Protein AF-A0A0F9EUQ9-F1 (afdb_monomer_lite)

Structure (mmCIF, N/CA/C/O backbone):
data_AF-A0A0F9EUQ9-F1
#
_entry.id   AF-A0A0F9EUQ9-F1
#
loop_
_atom_site.group_PDB
_atom_site.id
_atom_site.type_symbol
_atom_site.label_atom_id
_atom_site.label_alt_id
_atom_site.label_comp_id
_atom_site.label_asym_id
_atom_site.label_entity_id
_atom_site.label_seq_id
_atom_site.pdbx_PDB_ins_code
_atom_site.Cartn_x
_atom_site.Cartn_y
_atom_site.Cartn_z
_atom_site.occupancy
_atom_site.B_iso_or_equiv
_atom_site.auth_seq_id
_atom_site.auth_comp_id
_atom_site.auth_asym_id
_atom_site.auth_atom_id
_atom_site.pdbx_PDB_model_num
ATOM 1 N N . GLY A 1 1 ? -25.072 4.052 10.959 1.00 91.88 1 GLY A N 1
ATOM 2 C CA . GLY A 1 1 ? -25.481 3.648 12.316 1.00 91.88 1 GLY A CA 1
ATOM 3 C C . GLY A 1 1 ? -25.385 2.144 12.446 1.00 91.88 1 GLY A C 1
ATOM 4 O O . GLY A 1 1 ? -25.465 1.466 11.424 1.00 91.88 1 GLY A O 1
ATOM 5 N N . TRP A 1 2 ? -25.206 1.642 13.668 1.00 97.12 2 TRP A N 1
ATOM 6 C CA . TRP A 1 2 ? -24.947 0.224 13.937 1.00 97.12 2 TRP A CA 1
ATOM 7 C C . TRP A 1 2 ? -26.046 -0.716 13.450 1.00 97.12 2 TRP A C 1
ATOM 9 O O . TRP A 1 2 ? -25.718 -1.745 12.874 1.00 97.12 2 TRP A O 1
ATOM 19 N N . ASP A 1 3 ? -27.323 -0.337 13.536 1.00 97.94 3 ASP A N 1
ATOM 20 C CA . ASP A 1 3 ? -28.420 -1.206 13.082 1.00 97.94 3 ASP A CA 1
ATOM 21 C C . ASP A 1 3 ? -28.300 -1.600 11.601 1.00 97.94 3 ASP A C 1
ATOM 23 O O . ASP A 1 3 ? -28.460 -2.769 11.253 1.00 97.94 3 ASP A O 1
ATOM 27 N N . LYS A 1 4 ? -27.905 -0.656 10.732 1.00 97.94 4 LYS A N 1
ATOM 28 C CA . LYS A 1 4 ? -27.645 -0.941 9.309 1.00 97.94 4 LYS A CA 1
ATOM 29 C C . LYS A 1 4 ? -26.431 -1.851 9.115 1.00 97.94 4 LYS A C 1
ATOM 31 O O . LYS A 1 4 ? -26.441 -2.710 8.241 1.00 97.94 4 LYS A O 1
ATOM 36 N N . LEU A 1 5 ? -25.382 -1.676 9.921 1.00 97.62 5 LEU A N 1
ATOM 37 C CA . LEU A 1 5 ? -24.192 -2.528 9.852 1.00 97.62 5 LEU A CA 1
ATOM 38 C C . LEU A 1 5 ? -24.508 -3.957 10.308 1.00 97.62 5 LEU A C 1
ATOM 40 O O . LEU A 1 5 ? -24.072 -4.903 9.659 1.00 97.62 5 LEU A O 1
ATOM 44 N N . ARG A 1 6 ? -25.331 -4.122 11.353 1.00 98.00 6 ARG A N 1
ATOM 45 C CA . ARG A 1 6 ? -25.833 -5.432 11.790 1.00 98.00 6 ARG A CA 1
ATOM 46 C C . ARG A 1 6 ? -26.683 -6.101 10.709 1.00 98.00 6 ARG A C 1
ATOM 48 O O . ARG A 1 6 ? -26.558 -7.304 10.502 1.00 98.00 6 ARG A O 1
ATOM 55 N N . GLU A 1 7 ? -27.524 -5.345 9.999 1.00 97.88 7 GLU A N 1
ATOM 56 C CA . GLU A 1 7 ? -28.293 -5.874 8.863 1.00 97.88 7 GLU A CA 1
ATOM 57 C C . GLU A 1 7 ? -27.374 -6.395 7.747 1.00 97.88 7 GLU A C 1
ATOM 59 O O . GLU A 1 7 ? -27.568 -7.508 7.259 1.00 97.88 7 GLU A O 1
ATOM 64 N N . LEU A 1 8 ? -26.350 -5.625 7.368 1.00 97.69 8 LEU A N 1
ATOM 65 C CA . LEU A 1 8 ? -25.378 -6.038 6.352 1.00 97.69 8 LEU A CA 1
ATOM 66 C C . LEU A 1 8 ? -24.574 -7.266 6.795 1.00 97.69 8 LEU A C 1
ATOM 68 O O . LEU A 1 8 ? -24.381 -8.183 5.998 1.00 97.69 8 LEU A O 1
ATOM 72 N N . ALA A 1 9 ? -24.159 -7.321 8.062 1.00 96.94 9 ALA A N 1
ATOM 73 C CA . ALA A 1 9 ? -23.438 -8.465 8.611 1.00 96.94 9 ALA A CA 1
ATOM 74 C C . ALA A 1 9 ? -24.274 -9.753 8.565 1.00 96.94 9 ALA A C 1
ATOM 76 O O . ALA A 1 9 ? -23.779 -10.792 8.135 1.00 96.94 9 ALA A O 1
ATOM 77 N N . LYS A 1 10 ? -25.576 -9.677 8.884 1.00 96.75 10 LYS A N 1
ATOM 78 C CA . LYS A 1 10 ? -26.515 -10.808 8.735 1.00 96.75 10 LYS A CA 1
ATOM 79 C C . LYS A 1 10 ? -26.664 -11.287 7.286 1.00 96.75 10 LYS A C 1
ATOM 81 O O . LYS A 1 10 ? -27.039 -12.434 7.068 1.00 96.75 10 LYS A O 1
ATOM 86 N N . LYS A 1 11 ? -26.363 -10.432 6.303 1.00 97.62 11 LYS A N 1
ATOM 87 C CA . LYS A 1 11 ? -26.331 -10.765 4.867 1.00 97.62 11 LYS A CA 1
ATOM 88 C C . LYS A 1 11 ? -24.939 -11.198 4.379 1.00 97.62 11 LYS A C 1
ATOM 90 O O . LYS A 1 11 ? -24.740 -11.343 3.177 1.00 97.62 11 LYS A O 1
ATOM 95 N N . GLY A 1 12 ? -23.983 -11.400 5.288 1.00 96.00 12 GLY A N 1
ATOM 96 C CA . GLY A 1 12 ? -22.638 -11.896 4.986 1.00 96.00 12 GLY A CA 1
ATOM 97 C C . GLY A 1 12 ? -21.576 -10.815 4.772 1.00 96.00 12 GLY A C 1
ATOM 98 O O . GLY A 1 12 ? -20.444 -11.146 4.426 1.00 96.00 12 GLY A O 1
ATOM 99 N N . ALA A 1 13 ? -21.893 -9.530 4.970 1.00 96.25 13 ALA A N 1
ATOM 100 C CA . ALA A 1 13 ? -20.881 -8.482 4.883 1.00 96.25 13 ALA A CA 1
ATOM 101 C C . ALA A 1 13 ? -19.905 -8.555 6.067 1.00 96.25 13 ALA A C 1
ATOM 103 O O . ALA A 1 13 ? -20.310 -8.588 7.231 1.00 96.25 13 ALA A O 1
ATOM 104 N N . LEU A 1 14 ? -18.606 -8.491 5.779 1.00 96.31 14 LEU A N 1
ATOM 105 C CA . LEU A 1 14 ? -17.593 -8.333 6.815 1.00 96.31 14 LEU A CA 1
ATOM 106 C C . LEU A 1 14 ? -17.470 -6.857 7.196 1.00 96.31 14 LEU A C 1
ATOM 108 O O . LEU A 1 14 ? -17.098 -6.018 6.378 1.00 96.31 14 LEU A O 1
ATOM 112 N N . ILE A 1 15 ? -17.771 -6.550 8.456 1.00 97.62 15 ILE A N 1
ATOM 113 C CA . ILE A 1 15 ? -17.502 -5.241 9.061 1.00 97.62 15 ILE A CA 1
ATOM 114 C C . ILE A 1 15 ? -16.145 -5.314 9.758 1.00 97.62 15 ILE A C 1
ATOM 116 O O . ILE A 1 15 ? -15.928 -6.221 10.561 1.00 97.62 15 ILE A O 1
ATOM 120 N N . SER A 1 16 ? -15.233 -4.398 9.433 1.00 97.06 16 SER A N 1
ATOM 121 C CA . SER A 1 16 ? -13.858 -4.413 9.941 1.00 97.06 16 SER A CA 1
ATOM 122 C C . SER A 1 16 ? -13.338 -3.006 10.253 1.00 97.06 16 SER A C 1
ATOM 124 O O . SER A 1 16 ? -14.076 -2.027 10.136 1.00 97.06 16 SER A O 1
ATOM 126 N N . ASN A 1 17 ? -12.098 -2.920 10.728 1.00 98.50 17 ASN A N 1
ATOM 127 C CA . ASN A 1 17 ? -11.562 -1.752 11.414 1.00 98.50 17 ASN A CA 1
ATOM 128 C C . ASN A 1 17 ? -11.143 -0.647 10.433 1.00 98.50 17 ASN A C 1
ATOM 130 O O . ASN A 1 17 ? -10.470 -0.905 9.431 1.00 98.50 17 ASN A O 1
ATOM 134 N N . HIS A 1 18 ? -11.508 0.594 10.753 1.00 98.06 18 HIS A N 1
ATOM 135 C CA . HIS A 1 18 ? -11.051 1.788 10.042 1.00 98.06 18 HIS A CA 1
ATOM 136 C C . HIS A 1 18 ? -10.614 2.898 11.007 1.00 98.06 18 HIS A C 1
ATOM 138 O O . HIS A 1 18 ? -10.772 4.079 10.704 1.00 98.06 18 HIS A O 1
ATOM 144 N N . SER A 1 19 ? -10.052 2.502 12.158 1.00 98.31 19 SER A N 1
ATOM 145 C CA . SER A 1 19 ? -9.757 3.378 13.295 1.00 98.31 19 SER A CA 1
ATOM 146 C C . SER A 1 19 ? -11.031 3.947 13.955 1.00 98.31 19 SER A C 1
ATOM 148 O O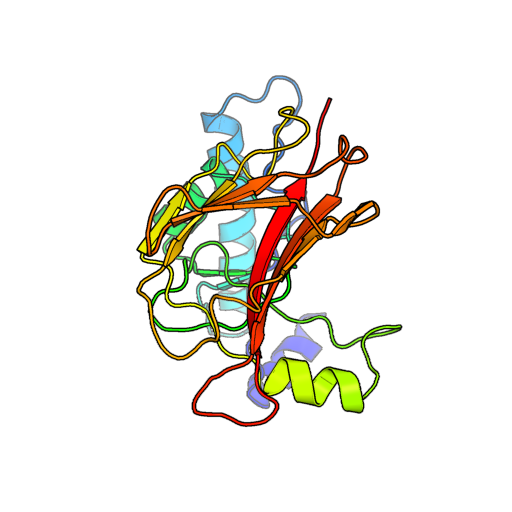 . SER A 1 19 ? -12.125 3.867 13.390 1.00 98.31 19 SER A O 1
ATOM 150 N N . ALA A 1 20 ? -10.928 4.441 15.194 1.00 97.69 20 ALA A N 1
ATOM 151 C CA . ALA A 1 20 ? -12.065 5.054 15.889 1.00 97.69 20 ALA A CA 1
ATOM 152 C C . ALA A 1 20 ? -12.202 6.547 15.548 1.00 97.69 20 ALA A C 1
ATOM 154 O O . ALA A 1 20 ? -13.318 7.017 15.330 1.00 97.69 20 ALA A O 1
ATOM 155 N N . GLN A 1 21 ? -11.084 7.279 15.480 1.00 97.25 21 GLN A N 1
ATOM 156 C CA . GLN A 1 21 ? -11.064 8.720 15.192 1.00 97.25 21 GLN A CA 1
ATOM 157 C C . GLN A 1 21 ? -10.854 9.075 13.711 1.00 97.25 21 GLN A C 1
ATOM 159 O O . GLN A 1 21 ? -11.072 10.220 13.327 1.00 97.25 21 GLN A O 1
ATOM 164 N N . HIS A 1 22 ? -10.459 8.118 12.862 1.00 97.31 22 HIS A N 1
ATOM 165 C CA . HIS A 1 22 ? -10.121 8.360 11.450 1.00 97.31 22 HIS A CA 1
ATOM 166 C C . HIS A 1 22 ? -8.979 9.398 11.274 1.00 97.31 22 HIS A C 1
ATOM 168 O O . HIS A 1 22 ? -8.923 10.178 10.315 1.00 97.31 22 HIS A O 1
ATOM 174 N N . ASP A 1 23 ? -8.033 9.390 12.215 1.00 96.62 23 ASP A N 1
ATOM 175 C CA . ASP A 1 23 ? -6.823 10.212 12.181 1.00 96.62 23 ASP A CA 1
ATOM 176 C C . ASP A 1 23 ? -5.811 9.703 11.144 1.00 96.62 23 ASP A C 1
ATOM 178 O O . ASP A 1 23 ? -5.801 8.534 10.749 1.00 96.62 23 ASP A O 1
ATOM 182 N N . TYR A 1 24 ? -4.862 10.560 10.763 1.00 97.75 24 TYR A N 1
ATOM 183 C CA . TYR A 1 24 ? -3.634 10.111 10.104 1.00 97.75 24 TYR A CA 1
ATOM 184 C C . TYR A 1 24 ? -2.779 9.318 11.100 1.00 97.75 24 TYR A C 1
ATOM 186 O O . TYR A 1 24 ? -1.970 9.887 11.831 1.00 97.75 24 TYR A O 1
ATOM 194 N N . LEU A 1 25 ? -2.945 7.995 11.126 1.00 98.44 25 LEU A N 1
ATOM 195 C CA . LEU A 1 25 ? -2.385 7.135 12.178 1.00 98.44 25 LEU A CA 1
ATOM 196 C C . LEU A 1 25 ? -0.851 7.182 12.289 1.00 98.44 25 LEU A C 1
ATOM 198 O O . LEU A 1 25 ? -0.303 6.950 13.361 1.00 98.44 25 LEU A O 1
ATOM 202 N N . HIS A 1 26 ? -0.144 7.516 11.208 1.00 97.56 26 HIS A N 1
ATOM 203 C CA . HIS A 1 26 ? 1.316 7.654 11.208 1.00 97.56 26 HIS A CA 1
ATOM 204 C C . HIS A 1 26 ? 1.813 8.969 11.846 1.00 97.56 26 HIS A C 1
ATOM 206 O O . HIS A 1 26 ? 3.012 9.108 12.086 1.00 97.56 26 HIS A O 1
ATOM 212 N N . ARG A 1 27 ? 0.930 9.950 12.100 1.00 97.06 27 ARG A N 1
ATOM 213 C CA . ARG A 1 27 ? 1.309 11.270 12.627 1.00 97.06 27 ARG A CA 1
ATOM 214 C C . ARG A 1 27 ? 1.363 11.283 14.150 1.00 97.06 27 ARG A C 1
ATOM 216 O O . ARG A 1 27 ? 0.449 10.819 14.837 1.00 97.06 27 ARG A O 1
ATOM 223 N N . LYS A 1 28 ? 2.423 11.905 14.661 1.00 96.94 28 LYS A N 1
ATOM 224 C CA . LYS A 1 28 ? 2.555 12.284 16.068 1.00 96.94 28 LYS A CA 1
ATOM 225 C C . LYS A 1 28 ? 1.890 13.632 16.312 1.00 96.94 28 LYS A C 1
ATOM 227 O O . LYS A 1 28 ? 1.904 14.497 15.437 1.00 96.94 28 LYS A O 1
ATOM 232 N N . LEU A 1 29 ? 1.333 13.807 17.501 1.00 96.62 29 LEU A N 1
ATOM 233 C CA . LEU A 1 29 ? 0.904 15.114 17.988 1.00 96.62 29 LEU A CA 1
ATOM 234 C C . LEU A 1 29 ? 2.119 15.946 18.425 1.00 96.62 29 LEU A C 1
ATOM 236 O O . LEU A 1 29 ? 3.221 15.425 18.619 1.00 96.62 29 LEU A O 1
ATOM 240 N N . ALA A 1 30 ? 1.918 17.254 18.593 1.00 96.25 30 ALA A N 1
ATOM 241 C CA . ALA A 1 30 ? 2.959 18.136 19.108 1.00 96.25 30 ALA A CA 1
ATOM 242 C C . ALA A 1 30 ? 3.452 17.643 20.481 1.00 96.25 30 ALA A C 1
ATOM 244 O O . ALA A 1 30 ? 2.647 17.361 21.367 1.00 96.25 30 ALA A O 1
ATOM 245 N N . ASN A 1 31 ? 4.775 17.550 20.643 1.00 96.25 31 ASN A N 1
ATOM 246 C CA . ASN A 1 31 ? 5.451 17.058 21.851 1.00 96.25 31 ASN A CA 1
ATOM 247 C C . ASN A 1 31 ? 5.132 15.599 22.238 1.00 96.25 31 ASN A C 1
ATOM 249 O O . ASN A 1 31 ? 5.452 15.172 23.346 1.00 96.25 31 ASN A O 1
ATOM 253 N N . GLU A 1 32 ? 4.530 14.815 21.340 1.00 97.88 32 GLU A N 1
ATOM 254 C CA . GLU A 1 32 ? 4.231 13.409 21.594 1.00 97.88 32 GLU A CA 1
ATOM 255 C C . GLU A 1 32 ? 5.480 12.537 21.401 1.00 97.88 32 GLU A C 1
ATOM 257 O O . GLU A 1 32 ? 6.083 12.479 20.323 1.00 97.88 32 GLU A O 1
ATOM 262 N N . THR A 1 33 ? 5.869 11.815 22.451 1.00 97.94 33 THR A N 1
ATOM 263 C CA . THR A 1 33 ? 6.942 10.815 22.362 1.00 97.94 33 THR A CA 1
ATOM 264 C C . THR A 1 33 ? 6.504 9.618 21.513 1.00 97.94 33 THR A C 1
ATOM 266 O O . THR A 1 33 ? 5.316 9.368 21.307 1.00 97.94 33 THR A O 1
ATOM 269 N N . LYS A 1 34 ? 7.459 8.808 21.035 1.00 96.56 34 LYS A N 1
ATOM 270 C CA . LYS A 1 34 ? 7.139 7.595 20.257 1.00 96.56 34 LYS A CA 1
ATOM 271 C C . LYS A 1 34 ? 6.228 6.635 21.037 1.00 96.56 34 LYS A C 1
ATOM 273 O O . LYS A 1 34 ? 5.310 6.068 20.458 1.00 96.56 34 LYS A O 1
ATOM 278 N N . GLN A 1 35 ? 6.463 6.477 22.337 1.00 97.88 35 GLN A N 1
ATOM 279 C CA . GLN A 1 35 ? 5.698 5.591 23.212 1.00 97.88 35 GLN A CA 1
ATOM 280 C C . GLN A 1 35 ? 4.269 6.101 23.421 1.00 97.88 35 GLN A C 1
ATOM 282 O O . GLN A 1 35 ? 3.329 5.312 23.370 1.00 97.88 35 GLN A O 1
ATOM 287 N N . GLN A 1 36 ? 4.096 7.414 23.606 1.00 98.50 36 GLN A N 1
ATOM 288 C CA . GLN A 1 36 ? 2.769 8.029 23.719 1.00 98.50 36 GLN A CA 1
ATOM 289 C C . GLN A 1 36 ? 1.975 7.881 22.419 1.00 98.50 36 GLN A C 1
ATOM 291 O O . GLN A 1 36 ? 0.829 7.442 22.463 1.00 98.50 36 GLN A O 1
ATOM 296 N N . TRP A 1 37 ? 2.615 8.135 21.273 1.00 98.56 37 TRP A N 1
ATOM 297 C CA . TRP A 1 37 ? 2.017 7.906 19.957 1.00 98.56 37 TRP A CA 1
ATOM 298 C C . TRP A 1 37 ? 1.574 6.451 19.789 1.00 98.56 37 TRP A C 1
ATOM 300 O O . TRP A 1 37 ? 0.416 6.190 19.468 1.00 98.56 37 TRP A O 1
ATOM 310 N N . GLN A 1 38 ? 2.458 5.492 20.080 1.00 98.50 38 GLN A N 1
ATOM 311 C CA . GLN A 1 38 ? 2.143 4.069 19.953 1.00 98.50 38 GLN A CA 1
ATOM 312 C C . GLN A 1 38 ? 0.974 3.672 20.865 1.00 98.50 38 GLN A C 1
ATOM 314 O O . GLN A 1 38 ? 0.077 2.958 20.424 1.00 98.50 38 GLN A O 1
ATOM 319 N N . ALA A 1 39 ? 0.941 4.165 22.108 1.00 98.62 39 ALA A N 1
ATOM 320 C CA . ALA A 1 39 ? -0.151 3.911 23.044 1.00 98.62 39 ALA A CA 1
ATOM 321 C C . ALA A 1 39 ? -1.484 4.508 22.561 1.00 98.62 39 ALA A C 1
ATOM 323 O O . ALA A 1 39 ? -2.501 3.814 22.578 1.00 98.62 39 ALA A O 1
ATOM 324 N N . ARG A 1 40 ? -1.481 5.758 22.077 1.00 98.56 40 ARG A N 1
ATOM 325 C CA . ARG A 1 40 ? -2.675 6.431 21.546 1.00 98.56 40 ARG A CA 1
ATOM 326 C C . ARG A 1 40 ? -3.231 5.708 20.321 1.00 98.56 40 ARG A C 1
ATOM 328 O O . ARG A 1 40 ? -4.419 5.402 20.289 1.00 98.56 40 ARG A O 1
ATOM 335 N N . ILE A 1 41 ? -2.384 5.395 19.341 1.00 98.75 41 ILE A N 1
ATOM 336 C CA . ILE A 1 41 ? -2.807 4.711 18.111 1.00 98.75 41 ILE A CA 1
ATOM 337 C C . ILE A 1 41 ? -3.261 3.275 18.398 1.00 98.75 41 ILE A C 1
ATOM 339 O O . ILE A 1 41 ? -4.270 2.828 17.854 1.00 98.75 41 ILE A O 1
ATOM 343 N N . LYS A 1 42 ? -2.581 2.560 19.305 1.00 98.75 42 LYS A N 1
ATOM 344 C CA . LYS A 1 42 ? -3.019 1.236 19.775 1.00 98.75 42 LYS A CA 1
ATOM 345 C C . LYS A 1 42 ? -4.404 1.301 20.410 1.00 98.75 42 LYS A C 1
ATOM 347 O O . LYS A 1 42 ? -5.257 0.482 20.079 1.00 98.75 42 LYS A O 1
ATOM 352 N N . GLN A 1 43 ? -4.637 2.272 21.293 1.00 98.75 43 GLN A N 1
ATOM 353 C CA . GLN A 1 43 ? -5.933 2.455 21.938 1.00 98.75 43 GLN A CA 1
ATOM 354 C C . GLN A 1 43 ? -7.035 2.780 20.922 1.00 98.75 43 GLN A C 1
ATOM 356 O O . GLN A 1 43 ? -8.117 2.200 21.004 1.00 98.75 43 GLN A O 1
ATOM 361 N N . ASP A 1 44 ? -6.763 3.648 19.944 1.00 98.75 44 ASP A N 1
ATOM 362 C CA . ASP A 1 44 ? -7.710 3.978 18.873 1.00 98.75 44 ASP A CA 1
ATOM 363 C C . ASP A 1 44 ? -8.136 2.722 18.093 1.00 98.75 44 ASP A C 1
ATOM 365 O O . ASP A 1 44 ? -9.323 2.386 18.056 1.00 98.75 44 ASP A O 1
ATOM 369 N N . ILE A 1 45 ? -7.164 1.960 17.576 1.00 98.75 45 ILE A N 1
ATOM 370 C CA . ILE A 1 45 ? -7.411 0.733 16.803 1.00 98.75 45 ILE A CA 1
ATOM 371 C C . ILE A 1 45 ? -8.174 -0.302 17.642 1.00 98.75 45 ILE A C 1
ATOM 373 O O . ILE A 1 45 ? -9.166 -0.865 17.174 1.00 98.75 45 ILE A O 1
ATOM 377 N N . LEU A 1 46 ? -7.738 -0.563 18.879 1.00 98.69 46 LEU A N 1
ATOM 378 C CA . LEU A 1 46 ? -8.350 -1.588 19.729 1.00 98.69 46 LEU A CA 1
ATOM 379 C C . LEU A 1 46 ? -9.747 -1.195 20.214 1.00 98.69 46 LEU A C 1
ATOM 381 O O . LEU A 1 46 ? -10.605 -2.067 20.328 1.00 98.69 46 LEU A O 1
ATOM 385 N N . SER A 1 47 ? -10.012 0.093 20.444 1.00 98.50 47 SER A N 1
ATOM 386 C CA . SER A 1 47 ? -11.354 0.559 20.808 1.00 98.50 47 SER A CA 1
ATOM 387 C C . SER A 1 47 ? -12.354 0.369 19.664 1.00 98.50 47 SER A C 1
ATOM 389 O O . SER A 1 47 ? -13.449 -0.150 19.889 1.00 98.50 47 SER A O 1
ATOM 391 N N . ALA A 1 48 ? -11.959 0.679 18.422 1.00 98.19 48 ALA A N 1
ATOM 392 C CA . ALA A 1 48 ? -12.769 0.386 17.242 1.00 98.19 48 ALA A CA 1
ATOM 393 C C . ALA A 1 48 ? -12.995 -1.125 17.082 1.00 98.19 48 ALA A C 1
ATOM 395 O O . ALA A 1 48 ? -14.116 -1.554 16.808 1.00 98.19 48 ALA A O 1
ATOM 396 N N . GLN A 1 49 ? -11.956 -1.938 17.312 1.00 98.50 49 GLN A N 1
ATOM 397 C CA . GLN A 1 49 ? -12.058 -3.395 17.231 1.00 98.50 49 GLN A CA 1
ATOM 398 C C . GLN A 1 49 ? -13.056 -3.953 18.246 1.00 98.50 49 GLN A C 1
ATOM 400 O O . GLN A 1 49 ? -13.926 -4.749 17.893 1.00 98.50 49 GLN A O 1
ATOM 405 N N . GLN A 1 50 ? -12.938 -3.513 19.498 1.00 98.50 50 GLN A N 1
ATOM 406 C CA . GLN A 1 50 ? -13.823 -3.917 20.579 1.00 98.50 50 GLN A CA 1
ATOM 407 C C . GLN A 1 50 ? -15.267 -3.520 20.266 1.00 98.50 50 GLN A C 1
ATOM 409 O O . GLN A 1 50 ? -16.172 -4.339 20.413 1.00 98.50 50 GLN A O 1
ATOM 414 N N . ARG A 1 51 ? -15.485 -2.309 19.740 1.00 98.19 51 ARG A N 1
ATOM 415 C CA . ARG A 1 51 ? -16.832 -1.872 19.378 1.00 98.19 51 ARG A CA 1
ATOM 416 C C . ARG A 1 51 ? -17.435 -2.698 18.241 1.00 98.19 51 ARG A C 1
ATOM 418 O O . ARG A 1 51 ? -18.612 -3.036 18.306 1.00 98.19 51 ARG A O 1
ATOM 425 N N . ILE A 1 52 ? -16.651 -3.052 17.220 1.00 98.38 52 ILE A N 1
ATOM 426 C CA . ILE A 1 52 ? -17.110 -3.947 16.142 1.00 98.38 52 ILE A CA 1
ATOM 427 C C . ILE A 1 52 ? -17.508 -5.310 16.720 1.00 98.38 52 ILE A C 1
ATOM 429 O O . ILE A 1 52 ? -18.571 -5.821 16.372 1.00 98.38 52 ILE A O 1
ATOM 433 N N . LYS A 1 53 ? -16.711 -5.861 17.642 1.00 98.19 53 LYS A N 1
ATOM 434 C CA . LYS A 1 53 ? -17.016 -7.130 18.313 1.00 98.19 53 LYS A CA 1
ATOM 435 C C . LYS A 1 53 ? -18.341 -7.086 19.065 1.00 98.19 53 LYS A C 1
ATOM 437 O O . LYS A 1 53 ? -19.158 -7.986 18.904 1.00 98.19 53 LYS A O 1
ATOM 442 N N . GLU A 1 54 ? -18.553 -6.044 19.863 1.00 98.38 54 GLU A N 1
ATOM 443 C CA . GLU A 1 54 ? -19.776 -5.849 20.650 1.00 98.38 54 GLU A CA 1
ATOM 444 C C . GLU A 1 54 ? -21.019 -5.715 19.767 1.00 98.38 54 GLU A C 1
ATOM 446 O O . GLU A 1 54 ? -22.080 -6.240 20.092 1.00 98.38 54 GLU A O 1
ATOM 451 N N . GLU A 1 55 ? -20.891 -5.013 18.643 1.00 98.00 55 GLU A N 1
ATOM 452 C CA . GLU A 1 55 ? -22.025 -4.658 17.792 1.00 98.00 55 GLU A CA 1
ATOM 453 C C . GLU A 1 55 ? -22.371 -5.726 16.760 1.00 98.00 55 GLU A C 1
ATOM 455 O O . GLU A 1 55 ? -23.539 -5.890 16.404 1.00 98.00 55 GLU A O 1
ATOM 460 N N . ILE A 1 56 ? -21.356 -6.421 16.246 1.00 97.75 56 ILE A N 1
ATOM 461 C CA . ILE A 1 56 ? -21.475 -7.328 15.103 1.00 97.75 56 ILE A CA 1
ATOM 462 C C . ILE A 1 56 ? -21.286 -8.795 15.515 1.00 97.75 56 ILE A C 1
ATOM 464 O O . ILE A 1 56 ? -21.826 -9.682 14.859 1.00 97.75 56 ILE A O 1
ATOM 468 N N . GLY A 1 57 ? -20.565 -9.062 16.609 1.00 96.31 57 GLY A N 1
ATOM 469 C CA . GLY A 1 57 ? -20.286 -10.408 17.122 1.00 96.31 57 GLY A CA 1
ATOM 470 C C . GLY A 1 57 ? -19.001 -11.050 16.586 1.00 96.31 57 GLY A C 1
ATOM 471 O O . GLY A 1 57 ? -18.579 -12.081 17.107 1.00 96.31 57 GLY A O 1
ATOM 472 N N . HIS A 1 58 ? -18.345 -10.440 15.592 1.00 94.75 58 HIS A N 1
ATOM 473 C CA . HIS A 1 58 ? -17.039 -10.861 15.067 1.00 94.75 58 HIS A CA 1
ATOM 474 C C . HIS A 1 58 ? -16.002 -9.741 15.169 1.00 94.75 58 HIS A C 1
ATOM 476 O O . HIS A 1 58 ? -16.349 -8.567 15.260 1.00 94.75 58 HIS A O 1
ATOM 482 N N . ASP A 1 59 ? -14.720 -10.093 15.100 1.00 94.88 59 ASP A N 1
ATOM 483 C CA . ASP A 1 59 ? -13.601 -9.157 15.240 1.00 94.88 59 ASP A CA 1
ATOM 484 C C . ASP A 1 59 ? -12.405 -9.535 14.350 1.00 94.88 59 ASP A C 1
ATOM 486 O O . ASP A 1 59 ? -11.263 -9.614 14.809 1.00 94.88 59 ASP A O 1
ATOM 490 N N . TYR A 1 60 ? -12.643 -9.711 13.044 1.00 96.62 60 TYR A N 1
ATOM 491 C CA . TYR A 1 60 ? -11.566 -9.896 12.066 1.00 96.62 60 TYR A CA 1
ATOM 492 C C . TYR A 1 60 ? -10.541 -8.764 12.169 1.00 96.62 60 TYR A C 1
ATOM 494 O O . TYR A 1 60 ? -10.888 -7.582 12.061 1.00 96.62 60 TYR A O 1
ATOM 502 N N . LYS A 1 61 ? -9.274 -9.132 12.373 1.00 98.00 61 LYS A N 1
ATOM 503 C CA . LYS A 1 61 ? -8.160 -8.199 12.553 1.00 98.00 61 LYS A CA 1
ATOM 504 C C . LYS A 1 61 ? -7.674 -7.629 11.219 1.00 98.00 61 LYS A C 1
ATOM 506 O O . LYS A 1 61 ? -6.528 -7.831 10.827 1.00 98.00 61 LYS A O 1
ATOM 511 N N . TYR A 1 62 ? -8.549 -6.932 10.501 1.00 98.50 62 TYR A N 1
ATOM 512 C CA . TYR A 1 62 ? -8.186 -6.163 9.312 1.00 98.50 62 TYR A CA 1
ATOM 513 C C . TYR A 1 62 ? -8.335 -4.677 9.618 1.00 98.50 62 TYR A C 1
ATOM 515 O O . TYR A 1 62 ? -9.328 -4.257 10.205 1.00 98.50 62 TYR A O 1
ATOM 523 N N . LEU A 1 63 ? -7.338 -3.887 9.237 1.00 98.81 63 LEU A N 1
ATOM 524 C CA . LEU A 1 63 ? -7.322 -2.442 9.400 1.00 98.81 63 LEU A CA 1
ATOM 525 C C . LEU A 1 63 ? -7.170 -1.793 8.030 1.00 98.81 63 LEU A C 1
ATOM 527 O O . LEU A 1 63 ? -6.107 -1.856 7.416 1.00 98.81 63 LEU A O 1
ATOM 531 N N . ALA A 1 64 ? -8.217 -1.121 7.565 1.00 98.50 64 ALA A N 1
ATOM 532 C CA . ALA A 1 64 ? -8.058 -0.141 6.505 1.00 98.50 64 ALA A CA 1
ATOM 533 C C . ALA A 1 64 ? -7.419 1.110 7.114 1.00 98.50 64 ALA A C 1
ATOM 535 O O . ALA A 1 64 ? -7.996 1.719 8.014 1.00 98.50 64 ALA A O 1
ATOM 536 N N . TYR A 1 65 ? -6.241 1.512 6.642 1.00 98.69 65 TYR A N 1
ATOM 537 C CA . TYR A 1 65 ? -5.627 2.753 7.108 1.00 98.69 65 TYR A CA 1
ATOM 538 C C . TYR A 1 65 ? -6.479 3.947 6.657 1.00 98.69 65 TYR A C 1
ATOM 540 O O . TYR A 1 65 ? -6.771 4.044 5.456 1.00 98.69 65 TYR A O 1
ATOM 548 N N . PRO A 1 66 ? -6.875 4.871 7.553 1.00 98.31 66 PRO A N 1
ATOM 549 C CA . PRO A 1 66 ? -7.431 6.159 7.150 1.00 98.31 66 PRO A CA 1
ATOM 550 C C . PRO A 1 66 ? -6.532 6.824 6.106 1.00 98.31 66 PRO A C 1
ATOM 552 O O . PRO A 1 66 ? -5.304 6.811 6.219 1.00 98.31 66 PRO A O 1
ATOM 555 N N . TYR A 1 67 ? -7.145 7.325 5.031 1.00 96.69 67 TYR A N 1
ATOM 556 C CA . TYR A 1 67 ? -6.459 7.904 3.860 1.00 96.69 67 TYR A CA 1
ATOM 557 C C . TYR A 1 67 ? -5.506 6.949 3.107 1.00 96.69 67 TYR A C 1
ATOM 559 O O . TYR A 1 67 ? -4.916 7.332 2.095 1.00 96.69 67 TYR A O 1
ATOM 567 N N . GLY A 1 68 ? -5.387 5.694 3.554 1.00 97.50 68 GLY A N 1
ATOM 568 C CA . GLY A 1 68 ? -4.477 4.687 3.023 1.00 97.50 68 GLY A CA 1
ATOM 569 C C . GLY A 1 68 ? -3.001 4.919 3.331 1.00 97.50 68 GLY A C 1
ATOM 570 O O . GLY A 1 68 ? -2.168 4.308 2.658 1.00 97.50 68 GLY A O 1
ATOM 571 N N . GLU A 1 69 ? -2.696 5.800 4.284 1.00 98.31 69 GLU A N 1
ATOM 572 C CA . GLU A 1 69 ? -1.343 6.243 4.620 1.00 98.31 69 GLU A CA 1
ATOM 573 C C . GLU A 1 69 ? -0.787 5.462 5.813 1.00 98.31 69 GLU A C 1
ATOM 575 O O . GLU A 1 69 ? -1.462 5.271 6.824 1.00 98.31 69 GLU A O 1
ATOM 580 N N . PHE A 1 70 ? 0.469 5.044 5.711 1.00 98.50 70 PHE A N 1
ATOM 581 C CA . PHE A 1 70 ? 1.178 4.312 6.754 1.00 98.50 70 PHE A CA 1
ATOM 582 C C . PHE A 1 70 ? 2.670 4.628 6.680 1.00 98.50 70 PHE A C 1
ATOM 584 O O . PHE A 1 70 ? 3.167 4.991 5.619 1.00 98.50 70 PHE A O 1
ATOM 591 N N . ASN A 1 71 ? 3.374 4.465 7.797 1.00 98.25 71 ASN A N 1
ATOM 592 C CA . ASN A 1 71 ? 4.833 4.471 7.860 1.00 98.25 71 ASN A CA 1
ATOM 593 C C . ASN A 1 71 ? 5.335 3.142 8.454 1.00 98.25 71 ASN A C 1
ATOM 595 O O . ASN A 1 71 ? 4.526 2.284 8.824 1.00 98.25 71 ASN A O 1
ATOM 599 N N . ASN A 1 72 ? 6.645 2.937 8.547 1.00 97.81 72 ASN A N 1
ATOM 600 C CA . ASN A 1 72 ? 7.201 1.679 9.057 1.00 97.81 72 ASN A CA 1
ATOM 601 C C . ASN A 1 72 ? 6.823 1.432 10.525 1.00 97.81 72 ASN A C 1
ATOM 603 O O . ASN A 1 72 ? 6.398 0.335 10.870 1.00 97.81 72 ASN A O 1
ATOM 607 N N . GLN A 1 73 ? 6.848 2.473 11.365 1.00 98.06 73 GLN A N 1
ATOM 608 C CA . GLN A 1 73 ? 6.469 2.350 12.780 1.00 98.06 73 GLN A CA 1
ATOM 609 C C . GLN A 1 73 ? 5.004 1.920 12.960 1.00 98.06 73 GLN A C 1
ATOM 611 O O . GLN A 1 73 ? 4.695 1.140 13.859 1.00 98.06 73 GLN A O 1
ATOM 616 N N . LEU A 1 74 ? 4.093 2.415 12.114 1.00 98.75 74 LEU A N 1
ATOM 617 C CA . LEU A 1 74 ? 2.685 2.021 12.140 1.00 98.75 74 LEU A CA 1
ATOM 618 C C . LEU A 1 74 ? 2.499 0.584 11.655 1.00 98.75 74 LEU A C 1
ATOM 620 O O . LEU A 1 74 ? 1.712 -0.153 12.242 1.00 98.75 74 LEU A O 1
ATOM 624 N N . GLN A 1 75 ? 3.226 0.176 10.613 1.00 98.69 75 GLN A N 1
ATOM 625 C CA . GLN A 1 75 ? 3.197 -1.206 10.137 1.00 98.69 75 GLN A CA 1
ATOM 626 C C . GLN A 1 75 ? 3.676 -2.180 11.217 1.00 98.69 75 GLN A C 1
ATOM 628 O O . GLN A 1 75 ? 3.028 -3.204 11.425 1.00 98.69 75 GLN A O 1
ATOM 633 N N . ASP A 1 76 ? 4.749 -1.848 11.938 1.00 98.56 76 ASP A N 1
ATOM 634 C CA . ASP A 1 76 ? 5.253 -2.658 13.052 1.00 98.56 76 ASP A CA 1
ATOM 635 C C . ASP A 1 76 ? 4.205 -2.799 14.161 1.00 98.56 76 ASP A C 1
ATOM 637 O O . ASP A 1 76 ? 3.940 -3.909 14.620 1.00 98.56 76 ASP A O 1
ATOM 641 N N . LEU A 1 77 ? 3.540 -1.699 14.536 1.00 98.69 77 LEU A N 1
ATOM 642 C CA . LEU A 1 77 ? 2.447 -1.732 15.509 1.00 98.69 77 LEU A CA 1
ATOM 643 C C . LEU A 1 77 ? 1.280 -2.609 15.026 1.00 98.69 77 LEU A C 1
ATOM 645 O O . LEU A 1 77 ? 0.748 -3.413 15.785 1.00 98.69 77 LEU A O 1
ATOM 649 N N . VAL A 1 78 ? 0.878 -2.490 13.760 1.00 98.62 78 VAL A N 1
ATOM 650 C CA . VAL A 1 78 ? -0.194 -3.311 13.174 1.00 98.62 78 VAL A CA 1
ATOM 651 C C . VAL A 1 78 ? 0.168 -4.798 13.192 1.00 98.62 78 VAL A C 1
ATOM 653 O O . VAL A 1 78 ? -0.673 -5.619 13.569 1.00 98.62 78 VAL A O 1
ATOM 656 N N . LYS A 1 79 ? 1.424 -5.144 12.876 1.00 98.69 79 LYS A N 1
ATOM 657 C CA . LYS A 1 79 ? 1.949 -6.516 12.986 1.00 98.69 79 LYS A CA 1
ATOM 658 C C . LYS A 1 79 ? 1.930 -7.005 14.436 1.00 98.69 79 LYS A C 1
ATOM 660 O O . LYS A 1 79 ? 1.427 -8.098 14.685 1.00 98.69 79 LYS A O 1
ATOM 665 N N . GLU A 1 80 ? 2.399 -6.196 15.389 1.00 98.44 80 GLU A N 1
ATOM 666 C CA . GLU A 1 80 ? 2.395 -6.512 16.830 1.00 98.44 80 GLU A CA 1
ATOM 667 C C . GLU A 1 80 ? 0.980 -6.840 17.335 1.00 98.44 80 GLU A C 1
ATOM 669 O O . GLU A 1 80 ? 0.778 -7.790 18.091 1.00 98.44 80 GLU A O 1
ATOM 674 N N . LEU A 1 81 ? -0.029 -6.093 16.878 1.00 98.38 81 LEU A N 1
ATOM 675 C CA . LEU A 1 81 ? -1.430 -6.316 17.249 1.00 98.38 81 LEU A CA 1
ATOM 676 C C . LEU A 1 81 ? -2.064 -7.530 16.538 1.00 98.38 81 LEU A C 1
ATOM 678 O O . LEU A 1 81 ? -3.183 -7.940 16.882 1.00 98.38 81 LEU A O 1
ATOM 682 N N . GLY A 1 82 ? -1.364 -8.126 15.570 1.00 98.38 82 GLY A N 1
ATOM 683 C CA . GLY A 1 82 ? -1.828 -9.249 14.757 1.00 98.38 82 GLY A CA 1
ATOM 684 C C . GLY A 1 82 ? -2.856 -8.850 13.701 1.00 98.38 82 GLY A C 1
ATOM 685 O O . GLY A 1 82 ? -3.740 -9.647 13.389 1.00 98.38 82 GLY A O 1
ATOM 686 N N . PHE A 1 83 ? -2.794 -7.611 13.208 1.00 98.69 83 PHE A N 1
ATOM 687 C CA . PHE A 1 83 ? -3.678 -7.104 12.163 1.00 98.69 83 PHE A CA 1
ATOM 688 C C . PHE A 1 83 ? -3.052 -7.219 10.771 1.00 98.69 83 PHE A C 1
ATOM 690 O O . PHE A 1 83 ? -1.842 -7.097 10.595 1.00 98.69 83 PHE A O 1
ATOM 697 N N . ILE A 1 84 ? -3.910 -7.387 9.765 1.00 98.75 84 ILE A N 1
ATOM 698 C CA . ILE A 1 84 ? -3.588 -7.108 8.362 1.00 98.75 84 ILE A CA 1
ATOM 699 C C . ILE A 1 84 ? -3.876 -5.627 8.114 1.00 98.75 84 ILE A C 1
ATOM 701 O O . ILE A 1 84 ? -4.976 -5.157 8.405 1.00 98.75 84 ILE A O 1
ATOM 705 N N . GLY A 1 85 ? -2.915 -4.897 7.558 1.00 98.69 85 GLY A N 1
ATOM 706 C CA . GLY A 1 85 ? -3.081 -3.499 7.171 1.00 98.69 85 GLY A CA 1
ATOM 707 C C . GLY A 1 85 ? -3.403 -3.363 5.685 1.00 98.69 85 GLY A C 1
ATOM 708 O O . GLY A 1 85 ? -2.799 -4.032 4.852 1.00 98.69 85 GLY A O 1
ATOM 709 N N . ILE A 1 86 ? -4.347 -2.488 5.339 1.00 98.69 86 ILE A N 1
ATOM 710 C CA . ILE A 1 86 ? -4.821 -2.272 3.967 1.00 98.69 86 ILE A CA 1
ATOM 711 C C . ILE A 1 86 ? -4.657 -0.791 3.616 1.00 98.69 86 ILE A C 1
ATOM 713 O O . ILE A 1 86 ? -5.293 0.084 4.208 1.00 98.69 86 ILE A O 1
ATOM 717 N N . GLY A 1 87 ? -3.794 -0.507 2.641 1.00 97.75 87 GLY A N 1
ATOM 718 C CA . GLY A 1 87 ? -3.507 0.849 2.174 1.00 97.75 87 GLY A CA 1
ATOM 719 C C . GLY A 1 87 ? -4.452 1.328 1.071 1.00 97.75 87 GLY A C 1
ATOM 720 O O . GLY A 1 87 ? -5.431 0.676 0.708 1.00 97.75 87 GLY A O 1
ATOM 721 N N . GLN A 1 88 ? -4.143 2.486 0.486 1.00 93.94 88 GLN A N 1
ATOM 722 C CA . GLN A 1 88 ? -4.844 3.009 -0.697 1.00 93.94 88 GLN A CA 1
ATOM 723 C C . GLN A 1 88 ? -3.879 3.171 -1.876 1.00 93.94 88 GLN A C 1
ATOM 725 O O . GLN A 1 88 ? -3.655 4.264 -2.391 1.00 93.94 88 GLN A O 1
ATOM 730 N N . HIS A 1 89 ? -3.304 2.053 -2.312 1.00 95.38 89 HIS A N 1
ATOM 731 C CA . HIS A 1 89 ? -2.432 1.973 -3.481 1.00 95.38 89 HIS A CA 1
ATOM 732 C C . HIS A 1 89 ? -2.790 0.750 -4.325 1.00 95.38 89 HIS A C 1
ATOM 734 O O . HIS A 1 89 ? -3.231 -0.262 -3.793 1.00 95.38 89 HIS A O 1
ATOM 740 N N . SER A 1 90 ? -2.645 0.861 -5.644 1.00 95.19 90 SER A N 1
ATOM 741 C CA . SER A 1 90 ? -3.093 -0.163 -6.592 1.00 95.19 90 SER A CA 1
ATOM 742 C C . SER A 1 90 ? -2.140 -1.352 -6.666 1.00 95.19 90 SER A C 1
ATOM 744 O O . SER A 1 90 ? -0.922 -1.190 -6.640 1.00 95.19 90 SER A O 1
ATOM 746 N N . GLY A 1 91 ? -2.692 -2.549 -6.793 1.00 96.19 91 GLY A N 1
ATOM 747 C CA . GLY A 1 91 ? -1.918 -3.779 -6.860 1.00 96.19 91 GLY A CA 1
ATOM 748 C C . GLY A 1 91 ? -2.782 -4.986 -6.539 1.00 96.19 91 GLY A C 1
ATOM 749 O O . GLY A 1 91 ? -3.808 -4.868 -5.867 1.00 96.19 91 GLY A O 1
ATOM 750 N N . ALA A 1 92 ? -2.355 -6.136 -7.042 1.00 96.12 92 ALA A N 1
ATOM 751 C CA . ALA A 1 92 ? -2.915 -7.421 -6.662 1.00 96.12 92 ALA A CA 1
ATOM 752 C C . ALA A 1 92 ? -2.229 -7.949 -5.395 1.00 96.12 92 ALA A C 1
ATOM 754 O O . ALA A 1 92 ? -1.155 -7.483 -5.012 1.00 96.12 92 ALA A O 1
ATOM 755 N N . VAL A 1 93 ? -2.844 -8.952 -4.773 1.00 96.25 93 VAL A N 1
ATOM 756 C CA . VAL A 1 93 ? -2.339 -9.624 -3.571 1.00 96.25 93 VAL A CA 1
ATOM 757 C C . VAL A 1 93 ? -2.012 -11.077 -3.909 1.00 96.25 93 VAL A C 1
ATOM 759 O O . VAL A 1 93 ? -2.751 -11.735 -4.639 1.00 96.25 93 VAL A O 1
ATOM 762 N N . ASN A 1 94 ? -0.910 -11.586 -3.370 1.00 93.94 94 ASN A N 1
ATOM 763 C CA . ASN A 1 94 ? -0.560 -13.006 -3.357 1.00 93.94 94 ASN A CA 1
ATOM 764 C C . ASN A 1 94 ? -0.047 -13.403 -1.963 1.00 93.94 94 ASN A C 1
ATOM 766 O O . ASN A 1 94 ? 0.031 -12.581 -1.052 1.00 93.94 94 ASN A O 1
ATOM 770 N N . LYS A 1 95 ? 0.344 -14.670 -1.809 1.00 92.38 95 LYS A N 1
ATOM 771 C CA . LYS A 1 95 ? 0.910 -15.206 -0.561 1.00 92.38 95 LYS A CA 1
ATOM 772 C C . LYS A 1 95 ? 2.211 -14.528 -0.101 1.00 92.38 95 LYS A C 1
ATOM 774 O O . LYS A 1 95 ? 2.544 -14.628 1.070 1.00 92.38 95 LYS A O 1
ATOM 779 N N . ASP A 1 96 ? 2.930 -13.869 -1.011 1.00 89.69 96 ASP A N 1
ATOM 780 C CA . ASP A 1 96 ? 4.230 -13.237 -0.753 1.00 89.69 96 ASP A CA 1
ATOM 781 C C . ASP A 1 96 ? 4.091 -11.723 -0.482 1.00 89.69 96 ASP A C 1
ATOM 783 O O . ASP A 1 96 ? 5.083 -11.014 -0.341 1.00 89.69 96 ASP A O 1
ATOM 787 N N . SER A 1 97 ? 2.860 -11.202 -0.439 1.00 94.94 97 SER A N 1
ATOM 788 C CA . SER A 1 97 ? 2.590 -9.788 -0.169 1.00 94.94 97 SER A CA 1
ATOM 789 C C . SER A 1 97 ? 2.867 -9.436 1.295 1.00 94.94 97 SER A C 1
ATOM 791 O O . SER A 1 97 ? 2.634 -10.250 2.184 1.00 94.94 97 SER A O 1
ATOM 793 N N . ASP A 1 98 ? 3.299 -8.201 1.575 1.00 95.94 98 ASP A N 1
ATOM 794 C CA . ASP A 1 98 ? 3.397 -7.727 2.961 1.00 95.94 98 ASP A CA 1
ATOM 795 C C . ASP A 1 98 ? 1.999 -7.414 3.513 1.00 95.94 98 ASP A C 1
ATOM 797 O O . ASP A 1 98 ? 1.367 -6.410 3.167 1.00 95.94 98 ASP A O 1
ATOM 801 N N . PHE A 1 99 ? 1.519 -8.294 4.390 1.00 97.56 99 PHE A N 1
ATOM 802 C CA . PHE A 1 99 ? 0.192 -8.216 4.986 1.00 97.56 99 PHE A CA 1
ATOM 803 C C . PHE A 1 99 ? -0.004 -7.008 5.912 1.00 97.56 99 PHE A C 1
ATOM 805 O O . PHE A 1 99 ? -1.146 -6.694 6.233 1.00 97.56 99 PHE A O 1
ATOM 812 N N . SER A 1 100 ? 1.037 -6.260 6.300 1.00 98.06 100 SER A N 1
ATOM 813 C CA . SER A 1 100 ? 0.820 -4.974 6.985 1.00 98.06 100 SER A CA 1
ATOM 814 C C . SER A 1 100 ? 0.425 -3.839 6.053 1.00 98.06 100 SER A C 1
ATOM 816 O O . SER A 1 100 ? 0.131 -2.746 6.534 1.00 98.06 100 SER A O 1
ATOM 818 N N . ARG A 1 101 ? 0.453 -4.039 4.735 1.00 97.38 101 ARG A N 1
ATOM 819 C CA . ARG A 1 101 ? 0.263 -2.958 3.762 1.00 97.38 101 ARG A CA 1
ATOM 820 C C . ARG A 1 101 ? -0.313 -3.447 2.438 1.00 97.38 101 ARG A C 1
ATOM 822 O O . ARG A 1 101 ? 0.160 -3.057 1.370 1.00 97.38 101 ARG A O 1
ATOM 829 N N . LEU A 1 102 ? -1.343 -4.284 2.498 1.00 98.38 102 LEU A N 1
ATOM 830 C CA . LEU A 1 102 ? -1.975 -4.824 1.303 1.00 98.38 102 LEU A CA 1
ATOM 831 C C . LEU A 1 102 ? -2.520 -3.705 0.391 1.00 98.38 102 LEU A C 1
ATOM 833 O O . LEU A 1 102 ? -3.140 -2.749 0.881 1.00 98.38 102 LEU A O 1
ATOM 837 N N . PRO A 1 103 ? -2.305 -3.812 -0.932 1.00 97.56 103 PRO A N 1
ATOM 838 C CA . PRO A 1 103 ? -2.874 -2.902 -1.915 1.00 97.56 103 PRO A CA 1
ATOM 839 C C . PRO A 1 103 ? -4.374 -3.144 -2.126 1.00 97.56 103 PRO A C 1
ATOM 841 O O . PRO A 1 103 ? -4.928 -4.188 -1.787 1.00 97.56 103 PRO A O 1
ATOM 844 N N . ARG A 1 104 ? -5.030 -2.171 -2.763 1.00 95.50 104 ARG A N 1
ATOM 845 C CA . ARG A 1 104 ? -6.391 -2.292 -3.295 1.00 95.50 104 ARG A CA 1
ATOM 846 C C . ARG A 1 104 ? -6.589 -1.391 -4.507 1.00 95.50 104 ARG A C 1
ATOM 848 O O . ARG A 1 104 ? -6.010 -0.307 -4.613 1.00 95.50 104 ARG A O 1
ATOM 855 N N . PHE A 1 105 ? -7.475 -1.795 -5.407 1.00 93.44 105 PHE A N 1
ATOM 856 C CA . PHE A 1 105 ? -7.853 -0.964 -6.544 1.00 93.44 105 PHE A CA 1
ATOM 857 C C . PHE A 1 105 ? -9.056 -0.072 -6.211 1.00 93.44 105 PHE A C 1
ATOM 859 O O . PHE A 1 105 ? -10.080 -0.578 -5.754 1.00 93.44 105 PHE A O 1
ATOM 866 N N . PRO A 1 106 ? -8.990 1.247 -6.469 1.00 87.69 106 PRO A N 1
ATOM 867 C CA . PRO A 1 106 ? -10.187 2.075 -6.452 1.00 87.69 106 PRO A CA 1
ATOM 868 C C . PRO A 1 106 ? -11.083 1.728 -7.653 1.00 87.69 106 PRO A C 1
ATOM 870 O O . PRO A 1 106 ? -10.603 1.607 -8.789 1.00 87.69 106 PRO A O 1
ATOM 873 N N . ALA A 1 107 ? -12.384 1.609 -7.387 1.00 86.25 107 ALA A N 1
ATOM 874 C CA . ALA A 1 107 ? -13.430 1.274 -8.357 1.00 86.25 107 ALA A CA 1
ATOM 875 C C . ALA A 1 107 ? -14.647 2.213 -8.221 1.00 86.25 107 ALA A C 1
ATOM 877 O O . ALA A 1 107 ? -15.796 1.789 -8.281 1.00 86.25 107 ALA A O 1
ATOM 878 N N . SER A 1 108 ? -14.397 3.502 -7.981 1.00 81.88 108 SER A N 1
ATOM 879 C CA . SER A 1 108 ? -15.430 4.532 -7.829 1.00 81.88 108 SER A CA 1
ATOM 880 C C . SER A 1 108 ? -15.065 5.812 -8.583 1.00 81.88 108 SER A C 1
ATOM 882 O O . SER A 1 108 ? -13.892 6.057 -8.886 1.00 81.88 108 SER A O 1
ATOM 884 N N . GLY A 1 109 ? -16.075 6.629 -8.902 1.00 81.38 109 GLY A N 1
ATOM 885 C CA . GLY A 1 109 ? -15.900 7.903 -9.607 1.00 81.38 109 GLY A CA 1
ATOM 886 C C . GLY A 1 109 ? -15.154 7.732 -10.931 1.00 81.38 109 GLY A C 1
ATOM 887 O O . GLY A 1 109 ? -15.467 6.846 -11.717 1.00 81.38 109 GLY A O 1
ATOM 888 N N . PHE A 1 110 ? -14.101 8.522 -11.154 1.00 71.50 110 PHE A N 1
ATOM 889 C CA . PHE A 1 110 ? -13.256 8.417 -12.354 1.00 71.50 110 PHE A CA 1
ATOM 890 C C . PHE A 1 110 ? -12.632 7.024 -12.578 1.00 71.50 110 PHE A C 1
ATOM 892 O O . PHE A 1 110 ? -12.196 6.721 -13.687 1.00 71.50 110 PHE A O 1
ATOM 899 N N . TYR A 1 111 ? -12.601 6.165 -11.553 1.00 69.44 111 TYR A N 1
ATOM 900 C CA . TYR A 1 111 ? -12.041 4.816 -11.611 1.00 69.44 111 TYR A CA 1
ATOM 901 C C . TYR A 1 111 ? -13.087 3.706 -11.812 1.00 69.44 111 TYR A C 1
ATOM 903 O O . TYR A 1 111 ? -12.729 2.535 -11.684 1.00 69.44 111 TYR A O 1
ATOM 911 N N . SER A 1 112 ? -14.349 4.044 -12.114 1.00 76.56 112 SER A N 1
ATOM 912 C CA . SER A 1 112 ? -15.454 3.080 -12.251 1.00 76.56 112 SER A CA 1
ATOM 913 C C . SER A 1 112 ? -15.654 2.512 -13.663 1.00 76.56 112 SER A C 1
ATOM 915 O O . SER A 1 112 ? -16.559 1.705 -13.862 1.00 76.56 112 SER A O 1
ATOM 917 N N . LYS A 1 113 ? -14.851 2.923 -14.658 1.00 80.44 113 LYS A N 1
ATOM 918 C CA . LYS A 1 113 ? -14.975 2.417 -16.037 1.00 80.44 113 LYS A CA 1
ATOM 919 C C . LYS A 1 113 ? -14.737 0.905 -16.070 1.00 80.44 113 LYS A C 1
ATOM 921 O O . LYS A 1 113 ? -13.641 0.463 -15.714 1.00 80.44 113 LYS A O 1
ATOM 926 N N . LEU A 1 114 ? -15.736 0.146 -16.530 1.00 80.56 114 LEU A N 1
ATOM 927 C CA . LEU A 1 114 ? -15.732 -1.322 -16.514 1.00 80.56 114 LEU A CA 1
ATOM 928 C C . LEU A 1 114 ? -14.525 -1.919 -17.246 1.00 80.56 114 LEU A C 1
ATOM 930 O O . LEU A 1 114 ? -13.872 -2.794 -16.690 1.00 80.56 114 LEU A O 1
ATOM 934 N N . ASP A 1 115 ? -14.148 -1.382 -18.405 1.00 78.50 115 ASP A N 1
ATOM 935 C CA . ASP A 1 115 ? -12.994 -1.890 -19.163 1.00 78.50 115 ASP A CA 1
ATOM 936 C C . ASP A 1 115 ? -11.700 -1.815 -18.341 1.00 78.50 115 ASP A C 1
ATOM 938 O O . ASP A 1 115 ? -10.946 -2.780 -18.234 1.00 78.50 115 ASP A O 1
ATOM 942 N N . THR A 1 116 ? -11.480 -0.689 -17.653 1.00 81.69 116 THR A N 1
ATOM 943 C CA . THR A 1 116 ? -10.318 -0.534 -16.765 1.00 81.69 116 THR A CA 1
ATOM 944 C C . THR A 1 116 ? -10.437 -1.372 -15.492 1.00 81.69 116 THR A C 1
ATOM 946 O O . THR A 1 116 ? -9.423 -1.702 -14.881 1.00 81.69 116 THR A O 1
ATOM 949 N N . LEU A 1 117 ? -11.659 -1.707 -15.067 1.00 85.69 117 LEU A N 1
ATOM 950 C CA . LEU A 1 117 ? -11.905 -2.571 -13.916 1.00 85.69 117 LEU A CA 1
ATOM 951 C C . LEU A 1 117 ? -11.537 -4.022 -14.231 1.00 85.69 117 LEU A C 1
ATOM 953 O O . LEU A 1 117 ? -10.892 -4.652 -13.401 1.00 85.69 117 LEU A O 1
ATOM 957 N N . VAL A 1 118 ? -11.856 -4.522 -15.428 1.00 88.25 118 VAL A N 1
ATOM 958 C CA . VAL A 1 118 ? -11.487 -5.881 -15.860 1.00 88.25 118 VAL A CA 1
ATOM 959 C C . VAL A 1 118 ? -9.971 -6.080 -15.792 1.00 88.25 118 VAL A C 1
ATOM 961 O O . VAL A 1 118 ? -9.515 -7.048 -15.187 1.00 88.25 118 VAL A O 1
ATOM 964 N N . THR A 1 119 ? -9.173 -5.133 -16.299 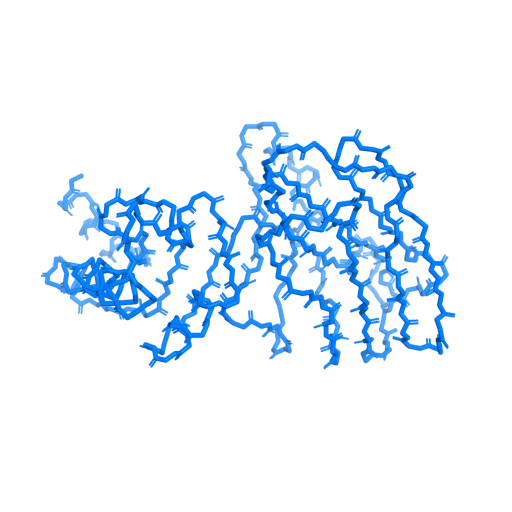1.00 89.31 119 THR A N 1
ATOM 965 C CA . THR A 1 119 ? -7.702 -5.200 -16.199 1.00 89.31 119 THR A CA 1
ATOM 966 C C . THR A 1 119 ? -7.214 -5.241 -14.748 1.00 89.31 119 THR A C 1
ATOM 968 O O . THR A 1 119 ? -6.296 -5.992 -14.426 1.00 89.31 119 THR A O 1
ATOM 971 N N . LYS A 1 120 ? -7.827 -4.458 -13.850 1.00 91.44 120 LYS A N 1
ATOM 972 C CA . LYS A 1 120 ? -7.472 -4.438 -12.420 1.00 91.44 120 LYS A CA 1
ATOM 973 C C . LYS A 1 120 ? -7.831 -5.756 -11.730 1.00 91.44 120 LYS A C 1
ATOM 975 O O . LYS A 1 120 ? -7.022 -6.275 -10.967 1.00 91.44 120 LYS A O 1
ATOM 980 N N . LEU A 1 121 ? -9.015 -6.304 -12.009 1.00 91.06 121 LEU A N 1
ATOM 981 C CA . LEU A 1 121 ? -9.480 -7.572 -11.438 1.00 91.06 121 LEU A CA 1
ATOM 982 C C . LEU A 1 121 ? -8.650 -8.765 -11.932 1.00 91.06 121 LEU A C 1
ATOM 984 O O . LEU A 1 121 ? -8.379 -9.671 -11.154 1.00 91.06 121 LEU A O 1
ATOM 988 N N . ASN A 1 122 ? -8.190 -8.727 -13.186 1.00 93.12 122 ASN A N 1
ATOM 989 C CA . ASN A 1 122 ? -7.315 -9.744 -13.781 1.00 93.12 122 ASN A CA 1
ATOM 990 C C . ASN A 1 122 ? -5.816 -9.488 -13.549 1.00 93.12 122 ASN A C 1
ATOM 992 O O . ASN A 1 122 ? -4.971 -10.166 -14.150 1.00 93.12 122 ASN A O 1
ATOM 996 N N . SER A 1 123 ? -5.464 -8.494 -12.729 1.00 95.75 123 SER A N 1
ATOM 997 C CA . SER A 1 123 ? -4.067 -8.203 -12.413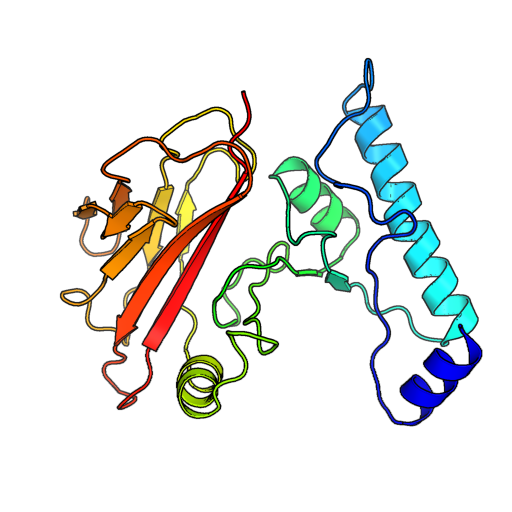 1.00 95.75 123 SER A CA 1
ATOM 998 C C . SER A 1 123 ? -3.460 -9.262 -11.491 1.00 95.75 123 SER A C 1
ATOM 1000 O O . SER A 1 123 ? -4.150 -9.966 -10.753 1.00 95.75 123 SER A O 1
ATOM 1002 N N . ARG A 1 124 ? -2.135 -9.384 -11.547 1.00 96.94 124 ARG A N 1
ATOM 1003 C CA . ARG A 1 124 ? -1.347 -10.364 -10.796 1.00 96.94 124 ARG A CA 1
ATOM 1004 C C . ARG A 1 124 ? -0.362 -9.651 -9.889 1.00 96.94 124 ARG A C 1
ATOM 1006 O O . ARG A 1 124 ? 0.095 -8.549 -10.184 1.00 96.94 124 ARG A O 1
ATOM 1013 N N . ALA A 1 125 ? -0.046 -10.259 -8.756 1.00 97.12 125 ALA A N 1
ATOM 1014 C CA . ALA A 1 125 ? 0.926 -9.693 -7.834 1.00 97.12 125 ALA A CA 1
ATOM 1015 C C . ALA A 1 125 ? 2.324 -10.164 -8.229 1.00 97.12 125 ALA A C 1
ATOM 1017 O O . ALA A 1 125 ? 2.530 -11.359 -8.459 1.00 97.12 125 ALA A O 1
ATOM 1018 N N . PHE A 1 126 ? 3.284 -9.240 -8.296 1.00 97.19 126 PHE A N 1
ATOM 1019 C CA . PHE A 1 126 ? 4.692 -9.615 -8.419 1.00 97.19 126 PHE A CA 1
ATOM 1020 C C . PHE A 1 126 ? 5.096 -10.498 -7.233 1.00 97.19 126 PHE A C 1
ATOM 1022 O O . PHE A 1 126 ? 4.668 -10.271 -6.102 1.00 97.19 126 PHE A O 1
ATOM 1029 N N . ALA A 1 127 ? 5.934 -11.502 -7.484 1.00 95.88 127 ALA A N 1
ATOM 1030 C CA . ALA A 1 127 ? 6.618 -12.212 -6.415 1.00 95.88 127 ALA A CA 1
ATOM 1031 C C . ALA A 1 127 ? 7.837 -11.370 -6.012 1.00 95.88 127 ALA A C 1
ATOM 1033 O O . ALA A 1 127 ? 8.837 -11.336 -6.728 1.00 95.88 127 ALA A O 1
ATOM 1034 N N . ILE A 1 128 ? 7.729 -10.621 -4.915 1.00 95.50 128 ILE A N 1
ATOM 1035 C CA . ILE A 1 128 ? 8.784 -9.722 -4.434 1.00 95.50 128 ILE A CA 1
ATOM 1036 C C . ILE A 1 128 ? 9.534 -10.428 -3.308 1.00 95.50 128 ILE A C 1
ATOM 1038 O O . ILE A 1 128 ? 8.943 -10.776 -2.293 1.00 95.50 128 ILE A O 1
ATOM 1042 N N . GLN A 1 129 ? 10.834 -10.648 -3.499 1.00 95.38 129 GLN A N 1
ATOM 1043 C CA . GLN A 1 129 ? 11.706 -11.224 -2.476 1.00 95.38 129 GLN A CA 1
ATOM 1044 C C . GLN A 1 129 ? 12.102 -10.174 -1.436 1.00 95.38 129 GLN A C 1
ATOM 1046 O O . GLN A 1 129 ? 12.148 -10.468 -0.246 1.00 95.38 129 GLN A O 1
ATOM 1051 N N . ALA A 1 130 ? 12.420 -8.962 -1.891 1.00 95.94 130 ALA A N 1
ATOM 1052 C CA . ALA A 1 130 ? 12.788 -7.859 -1.017 1.00 95.94 130 ALA A CA 1
ATOM 1053 C C . ALA A 1 130 ? 12.337 -6.524 -1.608 1.00 95.94 130 ALA A C 1
ATOM 1055 O O . ALA A 1 130 ? 12.397 -6.307 -2.821 1.00 95.94 130 ALA A O 1
ATOM 1056 N N . LEU A 1 131 ? 11.913 -5.627 -0.725 1.00 96.31 131 LEU A N 1
ATOM 1057 C CA . LEU A 1 131 ? 11.504 -4.270 -1.047 1.00 96.31 131 LEU A CA 1
ATOM 1058 C C . LEU A 1 131 ? 12.276 -3.322 -0.134 1.00 96.31 131 LEU A C 1
ATOM 1060 O O . LEU A 1 131 ? 12.023 -3.306 1.067 1.00 96.31 131 LEU A O 1
ATOM 1064 N N . ASN A 1 132 ? 13.214 -2.553 -0.685 1.00 97.06 132 ASN A N 1
ATOM 1065 C CA . ASN A 1 132 ? 14.066 -1.674 0.117 1.00 97.06 132 ASN A CA 1
ATOM 1066 C C . ASN A 1 132 ? 13.737 -0.215 -0.174 1.00 97.06 132 ASN A C 1
ATOM 1068 O O . ASN A 1 132 ? 13.892 0.243 -1.305 1.00 97.06 132 ASN A O 1
ATOM 1072 N N . TYR A 1 133 ? 13.299 0.493 0.857 1.00 96.69 133 TYR A N 1
ATOM 1073 C CA . TYR A 1 133 ? 13.051 1.929 0.892 1.00 96.69 133 TYR A CA 1
ATOM 1074 C C . TYR A 1 133 ? 13.130 2.390 2.351 1.00 96.69 133 TYR A C 1
ATOM 1076 O O . TYR A 1 133 ? 13.002 1.565 3.258 1.00 96.69 133 TYR A O 1
ATOM 1084 N N . VAL A 1 134 ? 13.338 3.687 2.583 1.00 95.50 134 VAL A N 1
ATOM 1085 C CA . VAL A 1 134 ? 13.474 4.224 3.945 1.00 95.50 134 VAL A CA 1
ATOM 1086 C C . VAL A 1 134 ? 12.141 4.182 4.685 1.00 95.50 134 VAL A C 1
ATOM 1088 O O . VAL A 1 134 ? 12.025 3.477 5.681 1.00 95.50 134 VAL A O 1
ATOM 1091 N N . ASP A 1 135 ? 11.129 4.909 4.206 1.00 97.56 135 ASP A N 1
ATOM 1092 C CA . ASP A 1 135 ? 9.774 4.896 4.763 1.00 97.56 135 ASP A CA 1
ATOM 1093 C C . ASP A 1 135 ? 8.774 5.471 3.742 1.00 97.56 135 ASP A C 1
ATOM 1095 O O . ASP A 1 135 ? 9.143 6.266 2.881 1.00 97.56 135 ASP A O 1
ATOM 1099 N N . SER A 1 136 ? 7.502 5.076 3.822 1.00 97.62 136 SER A N 1
ATOM 1100 C CA . SER A 1 136 ? 6.448 5.588 2.935 1.00 97.62 136 SER A CA 1
ATOM 1101 C C . SER A 1 136 ? 6.069 7.033 3.275 1.00 97.62 136 SER A C 1
ATOM 1103 O O . SER A 1 136 ? 5.579 7.745 2.406 1.00 97.62 136 SER A O 1
ATOM 1105 N N . VAL A 1 137 ? 6.304 7.478 4.513 1.00 98.19 137 VAL A N 1
ATOM 1106 C CA . VAL A 1 137 ? 6.186 8.884 4.927 1.00 98.19 137 VAL A CA 1
ATOM 1107 C C . VAL A 1 137 ? 7.597 9.419 5.131 1.00 98.19 137 VAL A C 1
ATOM 1109 O O . VAL A 1 137 ? 8.287 8.965 6.039 1.00 98.19 137 VAL A O 1
ATOM 1112 N N . THR A 1 138 ? 8.045 10.334 4.275 1.00 97.69 138 THR A N 1
ATOM 1113 C CA . THR A 1 138 ? 9.468 10.694 4.191 1.00 97.69 138 THR A CA 1
ATOM 1114 C C . THR A 1 138 ? 9.682 12.135 3.736 1.00 97.69 138 THR A C 1
ATOM 1116 O O . THR A 1 138 ? 8.870 12.679 2.987 1.00 97.69 138 THR A O 1
ATOM 1119 N N . ASN A 1 139 ? 10.786 12.736 4.178 1.00 96.81 139 ASN A N 1
ATOM 1120 C CA . ASN A 1 139 ? 11.313 14.000 3.657 1.00 96.81 139 ASN A CA 1
ATOM 1121 C C . ASN A 1 139 ? 12.377 13.787 2.558 1.00 96.81 139 ASN A C 1
ATOM 1123 O O . ASN A 1 139 ? 12.851 14.744 1.949 1.00 96.81 139 ASN A O 1
ATOM 1127 N N . GLU A 1 140 ? 12.745 12.535 2.266 1.00 96.69 140 GLU A N 1
ATOM 1128 C CA . GLU A 1 140 ? 13.609 12.196 1.136 1.00 96.69 140 GLU A CA 1
ATOM 1129 C C . GLU A 1 140 ? 12.852 12.412 -0.181 1.00 96.69 140 GLU A C 1
ATOM 1131 O O . GLU A 1 140 ? 11.849 11.748 -0.460 1.00 96.69 140 GLU A O 1
ATOM 1136 N N . ASN A 1 141 ? 13.330 13.352 -1.000 1.00 96.94 141 ASN A N 1
ATOM 1137 C CA . ASN A 1 141 ? 12.649 13.737 -2.227 1.00 96.94 141 ASN A CA 1
ATOM 1138 C C . ASN A 1 141 ? 13.635 14.002 -3.387 1.00 96.94 141 ASN A C 1
ATOM 1140 O O . ASN A 1 141 ? 14.338 15.015 -3.364 1.00 96.94 141 ASN A O 1
ATOM 1144 N N . PRO A 1 142 ? 13.665 13.153 -4.433 1.00 97.12 142 PRO A N 1
ATOM 1145 C CA . PRO A 1 142 ? 12.773 12.014 -4.655 1.00 97.12 142 PRO A CA 1
ATOM 1146 C C . PRO A 1 142 ? 13.067 10.819 -3.737 1.00 97.12 142 PRO A C 1
ATOM 1148 O O . PRO A 1 142 ? 14.238 10.541 -3.494 1.00 97.12 142 PRO A O 1
ATOM 1151 N N . PRO A 1 143 ? 12.040 10.072 -3.292 1.00 97.25 143 PRO A N 1
ATOM 1152 C CA . PRO A 1 143 ? 12.256 8.876 -2.492 1.00 97.25 143 PRO A CA 1
ATOM 1153 C C . PRO A 1 143 ? 12.864 7.760 -3.345 1.00 97.25 143 PRO A C 1
ATOM 1155 O O . PRO A 1 143 ? 12.440 7.533 -4.486 1.00 97.25 143 PRO A O 1
ATOM 1158 N N . GLN A 1 144 ? 13.823 7.034 -2.776 1.00 94.94 144 GLN A N 1
ATOM 1159 C CA . GLN A 1 144 ? 14.426 5.869 -3.412 1.00 94.94 144 GLN A CA 1
ATOM 1160 C C . GLN A 1 144 ? 13.719 4.566 -3.036 1.00 94.94 144 GLN A C 1
ATOM 1162 O O . GLN A 1 144 ? 13.302 4.341 -1.898 1.00 94.94 144 GLN A O 1
ATOM 1167 N N . ILE A 1 145 ? 13.613 3.668 -4.016 1.00 98.06 145 ILE A N 1
ATOM 1168 C CA . ILE A 1 145 ? 13.136 2.306 -3.795 1.00 98.06 145 ILE A CA 1
ATOM 1169 C C . ILE A 1 145 ? 13.830 1.326 -4.734 1.00 98.06 145 ILE A C 1
ATOM 1171 O O . ILE A 1 145 ? 13.981 1.584 -5.932 1.00 98.06 145 IL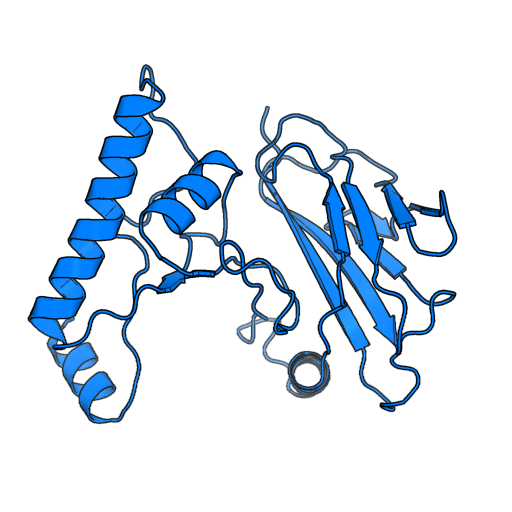E A O 1
ATOM 1175 N N . SER A 1 146 ? 14.215 0.173 -4.191 1.00 98.38 146 SER A N 1
ATOM 1176 C CA . SER A 1 146 ? 14.623 -0.986 -4.980 1.00 98.38 146 SER A CA 1
ATOM 1177 C C . SER A 1 146 ? 13.713 -2.179 -4.728 1.00 98.38 146 SER A C 1
ATOM 1179 O O . SER A 1 146 ? 13.252 -2.416 -3.608 1.00 98.38 146 SER A O 1
ATOM 1181 N N . ILE A 1 147 ? 13.451 -2.929 -5.794 1.00 98.19 147 ILE A N 1
ATOM 1182 C CA . ILE A 1 147 ? 12.653 -4.149 -5.763 1.00 98.19 147 ILE A CA 1
ATOM 1183 C C . ILE A 1 147 ? 13.539 -5.293 -6.227 1.00 98.19 147 ILE A C 1
ATOM 1185 O O . ILE A 1 147 ? 14.075 -5.251 -7.335 1.00 98.19 147 ILE A O 1
ATOM 1189 N N . LYS A 1 148 ? 13.658 -6.321 -5.389 1.00 98.12 148 LYS A N 1
ATOM 1190 C CA . LYS A 1 148 ? 14.203 -7.616 -5.778 1.00 98.12 148 LYS A CA 1
ATOM 1191 C C . LYS A 1 148 ? 13.053 -8.581 -6.017 1.00 98.12 148 LYS A C 1
ATOM 1193 O O . LYS A 1 148 ? 12.285 -8.876 -5.099 1.00 98.12 148 LYS A O 1
ATOM 1198 N N . PHE A 1 149 ? 12.926 -9.068 -7.241 1.00 97.25 149 PHE A N 1
ATOM 1199 C CA . PHE A 1 149 ? 11.883 -10.008 -7.629 1.00 97.25 149 PHE A CA 1
ATOM 1200 C C . PHE A 1 149 ? 12.354 -11.453 -7.467 1.00 97.25 149 PHE A C 1
ATOM 1202 O O . PHE A 1 149 ? 13.496 -11.783 -7.767 1.00 97.25 149 PHE A O 1
ATOM 1209 N N . ASN A 1 150 ? 11.434 -12.346 -7.114 1.00 96.00 150 ASN A N 1
ATOM 1210 C CA . ASN A 1 150 ? 11.541 -13.734 -7.541 1.00 96.00 150 ASN A CA 1
ATOM 1211 C C . ASN A 1 150 ? 11.096 -13.765 -9.007 1.00 96.00 150 ASN A C 1
ATOM 1213 O O . ASN A 1 150 ? 9.900 -13.677 -9.297 1.00 96.00 150 ASN A O 1
ATOM 1217 N N . MET A 1 151 ? 12.062 -13.789 -9.929 1.00 95.38 151 MET A N 1
ATOM 1218 C CA . MET A 1 151 ? 11.784 -13.735 -11.367 1.00 95.38 151 MET A CA 1
ATOM 1219 C C . MET A 1 151 ? 10.809 -14.840 -11.784 1.00 95.38 151 MET A C 1
ATOM 1221 O O . MET A 1 151 ? 10.869 -15.963 -11.286 1.00 95.38 151 MET A O 1
ATOM 1225 N N . GLY A 1 152 ? 9.903 -14.515 -12.705 1.00 92.56 152 GLY A N 1
ATOM 1226 C CA . GLY A 1 152 ? 8.830 -15.422 -13.087 1.00 92.56 152 GLY A CA 1
ATOM 1227 C C . GLY A 1 152 ? 8.065 -14.943 -14.311 1.00 92.56 152 GLY A C 1
ATOM 1228 O O . GLY A 1 152 ? 8.646 -14.442 -15.268 1.00 92.56 152 GLY A O 1
ATOM 1229 N N . ASP A 1 153 ? 6.748 -15.104 -14.261 1.00 95.12 153 ASP A N 1
ATOM 1230 C CA . ASP A 1 153 ? 5.815 -15.011 -15.386 1.00 95.12 153 ASP A CA 1
ATOM 1231 C C . ASP A 1 153 ? 5.534 -13.577 -15.894 1.00 95.12 153 ASP A C 1
ATOM 1233 O O . ASP A 1 153 ? 4.418 -13.257 -16.280 1.00 95.12 153 ASP A O 1
ATOM 1237 N N . PHE A 1 154 ? 6.520 -12.678 -15.914 1.00 97.38 154 PHE A N 1
ATOM 1238 C CA . PHE A 1 154 ? 6.354 -11.336 -16.482 1.00 97.38 154 PHE A CA 1
ATOM 1239 C C . PHE A 1 154 ? 7.478 -10.972 -17.450 1.00 97.38 154 PHE A C 1
ATOM 1241 O O . PHE A 1 154 ? 8.644 -11.319 -17.253 1.00 97.38 154 PHE A O 1
ATOM 1248 N N . HIS A 1 155 ? 7.147 -10.209 -18.491 1.00 97.19 155 HIS A N 1
ATOM 1249 C CA . HIS A 1 155 ? 8.142 -9.708 -19.435 1.00 97.19 155 HIS A CA 1
ATOM 1250 C C . HIS A 1 155 ? 8.993 -8.603 -18.793 1.00 97.19 155 HIS A C 1
ATOM 1252 O O . HIS A 1 155 ? 8.614 -7.432 -18.800 1.00 97.19 155 HIS A O 1
ATOM 1258 N N . LYS A 1 156 ? 10.177 -8.962 -18.275 1.00 96.69 156 LYS A N 1
ATOM 1259 C CA . LYS A 1 156 ? 11.135 -8.026 -17.651 1.00 96.69 156 LYS A CA 1
ATOM 1260 C C . LYS A 1 156 ? 11.422 -6.788 -18.506 1.00 96.69 156 LYS A C 1
ATOM 1262 O O . LYS A 1 156 ? 11.431 -5.679 -17.983 1.00 96.69 156 LYS A O 1
ATOM 1267 N N . SER A 1 157 ? 11.644 -6.972 -19.808 1.00 96.69 157 SER A N 1
ATOM 1268 C CA . SER A 1 157 ? 11.942 -5.882 -20.753 1.00 96.69 157 SER A CA 1
ATOM 1269 C C . SER A 1 157 ? 10.794 -4.884 -20.927 1.00 96.69 157 SER A C 1
ATOM 1271 O O . SER A 1 157 ? 11.012 -3.795 -21.443 1.00 96.69 157 SER A O 1
ATOM 1273 N N . GLN A 1 158 ? 9.587 -5.247 -20.489 1.00 97.62 158 GLN A N 1
ATOM 1274 C CA . GLN A 1 158 ? 8.387 -4.417 -20.539 1.00 97.62 158 GLN A CA 1
ATOM 1275 C C . GLN A 1 158 ? 7.944 -3.949 -19.145 1.00 97.62 158 GLN A C 1
ATOM 1277 O O . GLN A 1 158 ? 6.846 -3.410 -19.003 1.00 97.62 158 GLN A O 1
ATOM 1282 N N . LEU A 1 159 ? 8.770 -4.142 -18.108 1.00 98.50 159 LEU A N 1
ATOM 1283 C CA . LEU A 1 159 ? 8.525 -3.515 -16.815 1.00 98.50 159 LEU A CA 1
ATOM 1284 C C . LEU A 1 159 ? 8.597 -1.996 -16.986 1.00 98.50 159 LEU A C 1
ATOM 1286 O O . LEU A 1 159 ? 9.627 -1.451 -17.378 1.00 98.50 159 LEU A O 1
ATOM 1290 N N . ALA A 1 160 ? 7.508 -1.317 -16.649 1.00 98.44 160 ALA A N 1
ATOM 1291 C CA . ALA A 1 160 ? 7.434 0.133 -16.646 1.00 98.44 160 ALA A CA 1
ATOM 1292 C C . ALA A 1 160 ? 6.907 0.617 -15.299 1.00 98.44 160 ALA A C 1
ATOM 1294 O O . ALA A 1 160 ? 5.946 0.059 -14.770 1.00 98.44 160 ALA A O 1
ATOM 1295 N N . CYS A 1 161 ? 7.516 1.676 -14.769 1.00 98.56 161 CYS A N 1
ATOM 1296 C CA . CYS A 1 161 ? 7.057 2.345 -13.560 1.00 98.56 161 CYS A CA 1
ATOM 1297 C C . CYS A 1 161 ? 6.723 3.805 -13.854 1.00 98.56 161 CYS A C 1
ATOM 1299 O O . CYS A 1 161 ? 7.422 4.469 -14.616 1.00 98.56 161 CYS A O 1
ATOM 1301 N N . TYR A 1 162 ? 5.670 4.309 -13.218 1.00 98.31 162 TYR A N 1
ATOM 1302 C CA . TYR A 1 162 ? 5.200 5.684 -13.354 1.00 98.31 162 TYR A CA 1
ATOM 1303 C C . TYR A 1 162 ? 5.090 6.354 -11.989 1.00 98.31 162 TYR A C 1
ATOM 1305 O O . TYR A 1 162 ? 4.608 5.754 -11.027 1.00 98.31 162 TYR A O 1
ATOM 1313 N N . VAL A 1 163 ? 5.502 7.615 -11.925 1.00 98.19 163 VAL A N 1
ATOM 1314 C CA . VAL A 1 163 ? 5.442 8.481 -10.752 1.00 98.19 163 VAL A CA 1
ATOM 1315 C C . VAL A 1 163 ? 4.277 9.453 -10.900 1.00 98.19 163 VAL A C 1
ATOM 1317 O O . VAL A 1 163 ? 4.131 10.124 -11.926 1.00 98.19 163 VAL A O 1
ATOM 1320 N N . SER A 1 164 ? 3.436 9.533 -9.868 1.00 95.62 164 SER A N 1
ATOM 1321 C CA . SER A 1 164 ? 2.264 10.423 -9.860 1.00 95.62 164 SER A CA 1
ATOM 1322 C C . SER A 1 164 ? 2.650 11.875 -10.141 1.00 95.62 164 SER A C 1
ATOM 1324 O O . SER A 1 164 ? 3.551 12.411 -9.505 1.00 95.62 164 SER A O 1
ATOM 1326 N N . GLY A 1 165 ? 1.965 12.503 -11.098 1.00 95.69 165 GLY A N 1
ATOM 1327 C CA . GLY A 1 165 ? 2.194 13.902 -11.477 1.00 95.69 165 GLY A CA 1
ATOM 1328 C C . GLY A 1 165 ? 3.464 14.165 -12.298 1.00 95.69 165 GLY A C 1
ATOM 1329 O O . GLY A 1 165 ? 3.658 15.295 -12.732 1.00 95.69 165 GLY A O 1
ATOM 1330 N N . ILE A 1 166 ? 4.308 13.154 -12.541 1.00 97.50 166 ILE A N 1
ATOM 1331 C CA . ILE A 1 166 ? 5.594 13.319 -13.240 1.00 97.50 166 ILE A CA 1
ATOM 1332 C C . ILE A 1 166 ? 5.646 12.503 -14.537 1.00 97.50 166 ILE A C 1
ATOM 1334 O O . ILE A 1 166 ? 6.098 13.018 -15.556 1.00 97.50 166 ILE A O 1
ATOM 1338 N N . GLY A 1 167 ? 5.169 11.256 -14.525 1.00 97.56 167 GLY A N 1
ATOM 1339 C CA . GLY A 1 167 ? 5.235 10.353 -15.679 1.00 97.56 167 GLY A CA 1
ATOM 1340 C C . GLY A 1 167 ? 6.192 9.185 -15.454 1.00 97.56 167 GLY A C 1
ATOM 1341 O O . GLY A 1 167 ? 6.300 8.682 -14.340 1.00 97.56 167 GLY A O 1
ATOM 1342 N N . GLN A 1 168 ? 6.835 8.696 -16.513 1.00 98.19 168 GLN A N 1
ATOM 1343 C CA . GLN A 1 168 ? 7.641 7.473 -16.457 1.00 98.19 168 GLN A CA 1
ATOM 1344 C C . GLN A 1 168 ? 8.908 7.649 -15.598 1.00 98.19 168 GLN A C 1
ATOM 1346 O O . GLN A 1 168 ? 9.633 8.635 -15.727 1.00 98.19 168 GLN A O 1
ATOM 1351 N N . ALA A 1 169 ? 9.167 6.681 -14.718 1.00 98.38 169 ALA A N 1
ATOM 1352 C CA . ALA A 1 169 ? 10.387 6.587 -13.922 1.00 98.38 169 ALA A CA 1
ATOM 1353 C C . ALA A 1 169 ? 11.547 6.005 -14.744 1.00 98.38 169 ALA A C 1
ATOM 1355 O O . ALA A 1 169 ? 11.331 5.246 -15.692 1.00 98.38 169 ALA A O 1
ATOM 1356 N N . LYS A 1 170 ? 12.783 6.307 -14.338 1.00 98.12 170 LYS A N 1
ATOM 1357 C CA . LYS A 1 170 ? 13.980 5.615 -14.830 1.00 98.12 170 LYS A CA 1
ATOM 1358 C C . LYS A 1 170 ? 14.170 4.320 -14.043 1.00 98.12 170 LYS A C 1
ATOM 1360 O O . LYS A 1 170 ? 13.982 4.313 -12.827 1.00 98.12 170 LYS A O 1
ATOM 1365 N N . LEU A 1 171 ? 14.501 3.239 -14.743 1.00 98.38 171 LEU A N 1
ATOM 1366 C CA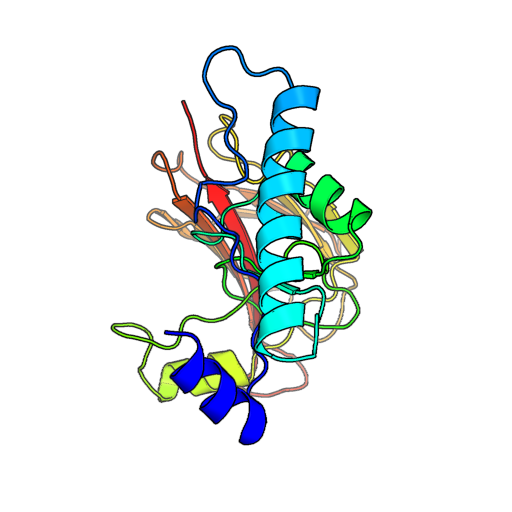 . LEU A 1 171 ? 14.707 1.918 -14.154 1.00 98.38 171 LEU A CA 1
ATOM 1367 C C . LEU A 1 171 ? 16.157 1.495 -14.339 1.00 98.38 171 LEU A C 1
ATOM 1369 O O . LEU A 1 171 ? 16.580 1.240 -15.466 1.00 98.38 171 LEU A O 1
ATOM 1373 N N . ASP A 1 172 ? 16.876 1.372 -13.230 1.00 97.81 172 ASP A N 1
ATOM 1374 C CA . ASP A 1 172 ? 18.275 0.962 -13.223 1.00 97.81 172 ASP A CA 1
ATOM 1375 C C . ASP A 1 172 ? 18.374 -0.452 -12.646 1.00 97.81 172 ASP A C 1
ATOM 1377 O O . ASP A 1 172 ? 18.158 -0.688 -11.456 1.00 97.81 172 ASP A O 1
ATOM 1381 N N . TRP A 1 173 ? 18.649 -1.425 -13.513 1.00 97.81 173 TRP A N 1
ATOM 1382 C CA . TRP A 1 173 ? 18.804 -2.821 -13.111 1.00 97.81 173 TRP A CA 1
ATOM 1383 C C . TRP A 1 173 ? 20.221 -3.055 -12.594 1.00 97.81 173 TRP A C 1
ATOM 1385 O O . TRP A 1 173 ? 21.165 -3.124 -13.378 1.00 97.81 173 TRP A O 1
ATOM 1395 N N . SER A 1 174 ? 20.368 -3.202 -11.278 1.00 94.69 174 SER A N 1
ATOM 1396 C CA . SER A 1 174 ? 21.651 -3.529 -10.645 1.00 94.69 174 SER A CA 1
ATOM 1397 C C . SER A 1 174 ? 21.995 -5.018 -10.741 1.00 94.69 174 SER A C 1
ATOM 1399 O O . SER A 1 174 ? 23.153 -5.395 -10.573 1.00 94.69 174 SER A O 1
ATOM 1401 N N . ALA A 1 175 ? 21.002 -5.867 -11.023 1.00 96.44 175 ALA A N 1
ATOM 1402 C CA . ALA A 1 175 ? 21.172 -7.302 -11.223 1.00 96.44 175 ALA A CA 1
ATOM 1403 C C . ALA A 1 175 ? 20.110 -7.878 -12.180 1.00 96.44 175 ALA A C 1
ATOM 1405 O O . ALA A 1 175 ? 19.238 -7.177 -12.705 1.00 96.44 175 ALA A O 1
ATOM 1406 N N . ALA A 1 176 ? 20.158 -9.195 -12.399 1.00 96.31 176 ALA A N 1
ATOM 1407 C CA . ALA A 1 176 ? 19.168 -9.901 -13.210 1.00 96.31 176 ALA A CA 1
ATOM 1408 C C . ALA A 1 176 ? 17.739 -9.799 -12.638 1.00 96.31 176 ALA A C 1
ATOM 1410 O O . ALA A 1 176 ? 16.782 -9.785 -13.413 1.00 96.31 176 ALA A O 1
ATOM 1411 N N . ASP A 1 177 ? 17.604 -9.663 -11.321 1.00 97.81 177 ASP A N 1
ATOM 1412 C CA . ASP A 1 177 ? 16.349 -9.726 -10.565 1.00 97.81 177 ASP A CA 1
ATOM 1413 C C . ASP A 1 177 ? 16.056 -8.471 -9.726 1.00 97.81 177 ASP A C 1
ATOM 1415 O O . ASP A 1 177 ? 15.014 -8.392 -9.078 1.00 97.81 177 ASP A O 1
ATOM 1419 N N . THR A 1 178 ? 16.959 -7.487 -9.738 1.00 98.50 178 THR A N 1
ATOM 1420 C CA . THR A 1 178 ? 16.902 -6.319 -8.855 1.00 98.50 178 THR A CA 1
ATOM 1421 C C . THR A 1 178 ? 16.891 -5.030 -9.667 1.00 98.50 178 THR A C 1
ATOM 1423 O O . THR A 1 178 ? 17.783 -4.800 -10.487 1.00 98.50 178 THR A O 1
ATOM 1426 N N . VAL A 1 179 ? 15.884 -4.188 -9.426 1.00 98.50 179 VAL A N 1
ATOM 1427 C CA . VAL A 1 179 ? 15.704 -2.892 -10.091 1.00 98.50 179 VAL A CA 1
ATOM 1428 C C . VAL A 1 179 ? 15.606 -1.767 -9.069 1.00 98.50 179 VAL A C 1
ATOM 1430 O O . VAL A 1 179 ? 14.915 -1.894 -8.058 1.00 98.50 179 VAL A O 1
ATOM 1433 N N . MET A 1 180 ? 16.272 -0.654 -9.348 1.00 98.50 180 MET A N 1
ATOM 1434 C CA . MET A 1 180 ? 16.081 0.622 -8.670 1.00 98.50 180 MET A CA 1
ATOM 1435 C C . MET A 1 180 ? 15.126 1.490 -9.493 1.00 98.50 180 MET A C 1
ATOM 1437 O O . MET A 1 180 ? 15.268 1.590 -10.714 1.00 98.50 180 MET A O 1
ATOM 1441 N N . ILE A 1 181 ? 14.137 2.094 -8.834 1.00 98.31 181 ILE A N 1
ATOM 1442 C CA . ILE A 1 181 ? 13.145 2.960 -9.479 1.00 98.31 181 ILE A CA 1
ATOM 1443 C C . ILE A 1 181 ? 13.464 4.405 -9.115 1.00 98.31 181 ILE A C 1
ATOM 1445 O O . ILE A 1 181 ? 13.335 4.803 -7.960 1.00 98.31 181 ILE A O 1
ATOM 1449 N N . ASN A 1 182 ? 13.826 5.194 -10.121 1.00 97.19 182 ASN A N 1
ATOM 1450 C CA . ASN A 1 182 ? 14.279 6.566 -9.951 1.00 97.19 182 ASN A CA 1
ATOM 1451 C C . ASN A 1 182 ? 13.275 7.546 -10.563 1.00 97.19 182 ASN A C 1
ATOM 1453 O O . ASN A 1 182 ? 13.020 7.543 -11.772 1.00 97.19 182 ASN A O 1
ATOM 1457 N N . SER A 1 183 ? 12.699 8.414 -9.728 1.00 97.94 183 SER A N 1
ATOM 1458 C CA . SER A 1 183 ? 11.875 9.519 -10.223 1.00 97.94 183 SER A CA 1
ATOM 1459 C C . SER A 1 183 ? 12.761 10.555 -10.924 1.00 97.94 183 SER A C 1
ATOM 1461 O O . SER A 1 183 ? 13.772 10.968 -10.358 1.00 97.94 183 SER A O 1
ATOM 1463 N N . PRO A 1 184 ? 12.398 11.036 -12.127 1.00 97.25 184 PRO A N 1
ATOM 1464 C CA . PRO A 1 184 ? 13.205 12.021 -12.844 1.00 97.25 184 PRO A CA 1
ATOM 1465 C C . PRO A 1 184 ? 13.119 13.435 -12.246 1.00 97.25 184 PRO A C 1
ATOM 1467 O O . PRO A 1 184 ? 13.898 14.301 -12.637 1.00 97.25 184 PRO A O 1
ATOM 1470 N N . LYS A 1 185 ? 12.158 13.693 -11.349 1.00 97.81 185 LYS A N 1
ATOM 1471 C CA . LYS A 1 185 ? 11.955 14.978 -10.665 1.00 97.81 185 LYS A CA 1
ATOM 1472 C C . LYS A 1 185 ? 11.531 14.753 -9.206 1.00 97.81 185 LYS A C 1
ATOM 1474 O O . LYS A 1 185 ? 10.969 13.691 -8.912 1.00 97.81 185 LYS A O 1
ATOM 1479 N N . PRO A 1 186 ? 11.743 15.735 -8.312 1.00 97.62 186 PRO A N 1
ATOM 1480 C CA . PRO A 1 186 ? 11.119 15.742 -6.994 1.00 97.62 186 PRO A CA 1
ATOM 1481 C C . PRO A 1 186 ? 9.594 15.646 -7.095 1.00 97.62 186 PRO A C 1
ATOM 1483 O O . PRO A 1 186 ? 8.978 16.189 -8.015 1.00 97.62 186 PRO A O 1
ATOM 1486 N N . LEU A 1 187 ? 8.995 14.932 -6.152 1.00 97.69 187 LEU A N 1
ATOM 1487 C CA . LEU A 1 187 ? 7.558 14.774 -5.989 1.00 97.69 187 LEU A CA 1
ATOM 1488 C C . LEU A 1 187 ? 6.989 15.994 -5.253 1.00 97.69 187 LEU A C 1
ATOM 1490 O O . LEU A 1 187 ? 7.670 16.608 -4.433 1.00 97.69 187 LEU A O 1
ATOM 1494 N N . ALA A 1 188 ? 5.729 16.331 -5.529 1.00 96.94 188 ALA A N 1
ATOM 1495 C CA . ALA A 1 188 ? 5.008 17.328 -4.743 1.00 96.94 188 ALA A CA 1
ATOM 1496 C C . ALA A 1 188 ? 4.781 16.834 -3.303 1.00 96.94 188 ALA A C 1
ATOM 1498 O O . ALA A 1 188 ? 4.676 15.627 -3.072 1.00 96.94 188 ALA A O 1
ATOM 1499 N N . LEU A 1 189 ? 4.662 17.776 -2.363 1.00 97.38 189 LEU A N 1
ATOM 1500 C CA . LEU A 1 189 ? 4.306 17.484 -0.975 1.00 97.38 189 LEU A CA 1
ATOM 1501 C C . LEU A 1 189 ? 2.963 16.749 -0.879 1.00 97.38 189 LEU A C 1
ATOM 1503 O O . LEU A 1 189 ? 2.043 16.957 -1.675 1.00 97.38 189 LEU A O 1
ATOM 1507 N N . GLY A 1 190 ? 2.848 15.907 0.140 1.00 96.88 190 GLY A N 1
ATOM 1508 C CA . GLY A 1 190 ? 1.701 15.050 0.380 1.00 96.88 190 GLY A CA 1
ATOM 1509 C C . GLY A 1 190 ? 1.749 13.752 -0.424 1.00 96.88 190 GLY A C 1
ATOM 1510 O O . GLY A 1 190 ? 2.805 13.187 -0.709 1.00 96.88 190 GLY A O 1
ATOM 1511 N N . ARG A 1 191 ? 0.564 13.220 -0.729 1.00 96.81 191 ARG A N 1
ATOM 1512 C CA . ARG A 1 191 ? 0.416 11.881 -1.302 1.00 96.81 191 ARG A CA 1
ATOM 1513 C C . ARG A 1 191 ? 0.935 11.784 -2.733 1.00 96.81 191 ARG A C 1
ATOM 1515 O O . ARG A 1 191 ? 0.475 12.484 -3.631 1.00 96.81 191 ARG A O 1
ATOM 1522 N N . SER A 1 192 ? 1.754 10.772 -2.968 1.00 96.69 192 SER A N 1
ATOM 1523 C CA . SER A 1 192 ? 2.195 10.334 -4.287 1.00 96.69 192 SER A CA 1
ATOM 1524 C C . SER A 1 192 ? 2.262 8.804 -4.334 1.00 96.69 192 SER A C 1
ATOM 1526 O O . SER A 1 192 ? 1.883 8.108 -3.391 1.00 96.69 192 SER A O 1
ATOM 1528 N N . ARG A 1 193 ? 2.688 8.250 -5.465 1.00 97.12 193 ARG A N 1
ATOM 1529 C CA . ARG A 1 193 ? 2.983 6.821 -5.608 1.00 97.12 193 ARG A CA 1
ATOM 1530 C C . ARG A 1 193 ? 3.902 6.573 -6.787 1.00 97.12 193 ARG A C 1
ATOM 1532 O O . ARG A 1 193 ? 3.817 7.291 -7.790 1.00 97.12 193 ARG A O 1
ATOM 1539 N N . PHE A 1 194 ? 4.683 5.507 -6.682 1.00 98.19 194 PHE A N 1
ATOM 1540 C CA . PHE A 1 194 ? 5.267 4.818 -7.827 1.00 98.19 194 PHE A CA 1
ATOM 1541 C C . PHE A 1 194 ? 4.378 3.627 -8.172 1.00 98.19 194 PHE A C 1
ATOM 1543 O O . PHE A 1 194 ? 3.943 2.903 -7.280 1.00 98.19 194 PHE A O 1
ATOM 1550 N N . ASN A 1 195 ? 4.080 3.443 -9.452 1.00 97.94 195 ASN A N 1
ATOM 1551 C CA . ASN A 1 195 ? 3.191 2.400 -9.946 1.00 97.94 195 ASN A CA 1
ATOM 1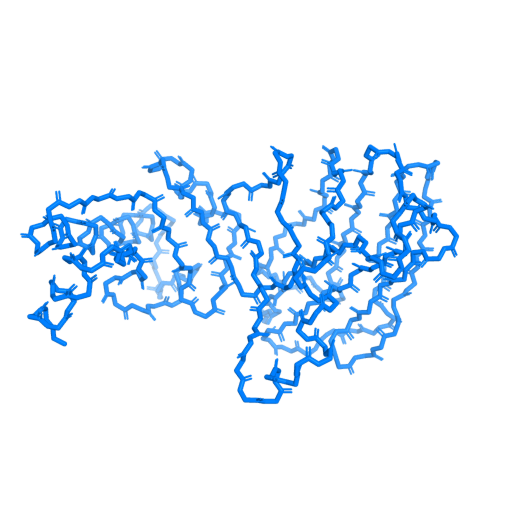552 C C . ASN A 1 195 ? 3.890 1.627 -11.060 1.00 97.94 195 ASN A C 1
ATOM 1554 O O . ASN A 1 195 ? 4.118 2.190 -12.128 1.00 97.94 195 ASN A O 1
ATOM 1558 N N . CYS A 1 196 ? 4.190 0.358 -10.818 1.00 98.38 196 CYS A N 1
ATOM 1559 C CA . CYS A 1 196 ? 4.920 -0.512 -11.723 1.00 98.38 196 CYS A CA 1
ATOM 1560 C C . CYS A 1 196 ? 4.028 -1.614 -12.280 1.00 98.38 196 CYS A C 1
ATOM 1562 O O . CYS A 1 196 ? 3.304 -2.275 -11.530 1.00 98.38 196 CYS A O 1
ATOM 1564 N N . THR A 1 197 ? 4.123 -1.843 -13.586 1.00 98.12 197 THR A N 1
ATOM 1565 C CA . THR A 1 197 ? 3.399 -2.911 -14.273 1.00 98.12 197 THR A CA 1
ATOM 1566 C C . THR A 1 197 ? 4.269 -3.613 -15.300 1.00 98.12 197 THR A C 1
ATOM 1568 O O . THR A 1 197 ? 5.115 -2.978 -15.927 1.00 98.12 197 THR A O 1
ATOM 1571 N N . ALA A 1 198 ? 4.022 -4.903 -15.508 1.00 98.19 198 ALA A N 1
ATOM 1572 C CA . ALA A 1 198 ? 4.610 -5.684 -16.594 1.00 98.19 198 ALA A CA 1
ATOM 1573 C C . ALA A 1 198 ? 3.583 -6.706 -17.106 1.00 98.19 198 ALA A C 1
ATOM 1575 O O . ALA A 1 198 ? 2.860 -7.279 -16.288 1.00 98.19 198 ALA A O 1
ATOM 1576 N N . PRO A 1 199 ? 3.483 -6.954 -18.421 1.00 97.69 199 PRO A N 1
ATOM 1577 C CA . PRO A 1 199 ? 2.569 -7.961 -18.945 1.00 97.69 199 PRO A CA 1
ATOM 1578 C C . PRO A 1 199 ? 3.004 -9.367 -18.521 1.00 97.69 199 PRO A C 1
ATOM 1580 O O . PRO A 1 199 ? 4.203 -9.660 -18.438 1.00 97.69 199 PRO A O 1
ATOM 1583 N N . SER A 1 200 ? 2.019 -10.222 -18.246 1.00 97.94 200 SER A N 1
ATOM 1584 C CA . SER A 1 200 ? 2.242 -11.640 -17.964 1.00 97.94 200 SER A CA 1
ATOM 1585 C C . SER A 1 200 ? 2.689 -12.383 -19.225 1.00 97.94 200 SER A C 1
ATOM 1587 O O . SER A 1 200 ? 2.260 -12.046 -20.328 1.00 97.94 200 SER A O 1
ATOM 1589 N N . ILE A 1 201 ? 3.550 -13.389 -19.058 1.00 97.69 201 ILE A N 1
ATOM 1590 C CA . ILE A 1 201 ? 4.008 -14.256 -20.154 1.00 97.69 201 ILE A CA 1
ATOM 1591 C C . ILE A 1 201 ? 2.935 -15.305 -20.483 1.00 97.69 201 ILE A C 1
ATOM 1593 O O . ILE A 1 201 ? 2.623 -15.533 -21.649 1.00 97.69 201 ILE A O 1
ATOM 1597 N N . SER A 1 202 ? 2.358 -15.945 -19.464 1.00 96.88 202 SER A N 1
ATOM 1598 C CA . SER A 1 202 ? 1.406 -17.053 -19.621 1.00 96.88 202 SER A CA 1
ATOM 1599 C C . SER A 1 202 ? -0.062 -16.627 -19.644 1.00 96.88 202 SER A C 1
ATOM 1601 O O . SER A 1 202 ? -0.905 -17.389 -20.115 1.00 96.88 202 SER A O 1
ATOM 1603 N N . HIS A 1 203 ? -0.392 -15.419 -19.182 1.00 94.50 203 HIS A N 1
ATOM 1604 C CA . HIS A 1 203 ? -1.768 -14.931 -19.118 1.00 94.50 203 HIS A CA 1
ATOM 1605 C C . HIS A 1 203 ? -1.947 -13.709 -20.009 1.00 94.50 203 HIS A C 1
ATOM 1607 O O . HIS A 1 203 ? -1.617 -12.580 -19.639 1.00 94.50 203 HIS A O 1
ATOM 1613 N N . LYS A 1 204 ? -2.510 -13.954 -21.192 1.00 91.31 204 LYS A N 1
ATOM 1614 C CA . LYS A 1 204 ? -2.838 -12.910 -22.160 1.00 91.31 204 LYS A CA 1
ATOM 1615 C C . LYS A 1 204 ? -3.694 -11.818 -21.505 1.00 91.31 204 LYS A C 1
ATOM 1617 O O . LYS A 1 204 ? -4.607 -12.120 -20.742 1.00 91.31 204 LYS A O 1
ATOM 1622 N N . ASP A 1 205 ? -3.375 -10.561 -21.806 1.00 88.69 205 ASP A N 1
ATOM 1623 C CA . ASP A 1 205 ? -4.078 -9.359 -21.333 1.00 88.69 205 ASP A CA 1
ATOM 1624 C C . ASP A 1 205 ? -4.060 -9.139 -19.798 1.00 88.69 205 ASP A C 1
ATOM 1626 O O . ASP A 1 205 ? -4.669 -8.193 -19.292 1.00 88.69 205 ASP A O 1
ATOM 1630 N N . SER A 1 206 ? -3.310 -9.956 -19.045 1.00 94.50 206 SER A N 1
ATOM 1631 C CA . SER A 1 206 ? -3.039 -9.756 -17.617 1.00 94.50 206 SER A CA 1
ATOM 1632 C C . SER A 1 206 ? -1.719 -9.024 -17.394 1.00 94.50 206 SER A C 1
ATOM 1634 O O . SER A 1 206 ? -0.712 -9.268 -18.060 1.00 94.50 206 SER A O 1
ATOM 1636 N N . TYR A 1 207 ? -1.697 -8.184 -16.360 1.00 96.94 207 TYR A N 1
ATOM 1637 C CA . TYR A 1 207 ? -0.506 -7.459 -15.931 1.00 96.94 207 TYR A CA 1
ATOM 1638 C C . TYR A 1 207 ? -0.160 -7.797 -14.492 1.00 96.94 207 TYR A C 1
ATOM 1640 O O . TYR A 1 207 ? -1.026 -7.821 -13.616 1.00 96.94 207 TYR A O 1
ATOM 1648 N N . TYR A 1 208 ? 1.126 -7.991 -14.243 1.00 97.88 208 TYR A N 1
ATOM 1649 C CA . TYR A 1 208 ? 1.685 -7.896 -12.910 1.00 97.88 208 TYR A CA 1
ATOM 1650 C C . TYR A 1 208 ? 1.667 -6.439 -12.459 1.00 97.88 208 TYR A C 1
ATOM 1652 O O . TYR A 1 208 ? 1.994 -5.553 -13.248 1.00 97.88 208 TYR A O 1
ATOM 1660 N N . TRP A 1 209 ? 1.266 -6.183 -11.214 1.00 97.81 209 TRP A N 1
ATOM 1661 C CA . TRP A 1 209 ? 1.058 -4.836 -10.690 1.00 97.81 209 TRP A CA 1
ATOM 1662 C C . TRP A 1 209 ? 1.639 -4.685 -9.287 1.00 97.81 209 TRP A C 1
ATOM 1664 O O . TRP A 1 209 ? 1.317 -5.452 -8.381 1.00 97.81 209 TRP A O 1
ATOM 1674 N N . PHE A 1 210 ? 2.446 -3.646 -9.093 1.00 97.62 210 PHE A N 1
ATOM 1675 C CA . PHE A 1 210 ? 2.930 -3.206 -7.789 1.00 97.62 210 PHE A CA 1
ATOM 1676 C C . PHE A 1 210 ? 2.811 -1.686 -7.680 1.00 97.62 210 PHE A C 1
ATOM 1678 O O . PHE A 1 210 ? 3.084 -0.971 -8.642 1.00 97.62 210 PHE A O 1
ATOM 1685 N N . SER A 1 211 ? 2.443 -1.178 -6.504 1.00 97.62 211 SER A N 1
ATOM 1686 C CA . SER A 1 211 ? 2.588 0.246 -6.205 1.00 97.62 211 SER A CA 1
ATOM 1687 C C . SER A 1 211 ? 3.239 0.461 -4.852 1.00 97.62 211 SER A C 1
ATOM 1689 O O . SER A 1 211 ? 2.895 -0.201 -3.875 1.00 97.62 211 SER A O 1
ATOM 1691 N N . GLN A 1 212 ? 4.089 1.475 -4.782 1.00 98.06 212 GLN A N 1
ATOM 1692 C CA . GLN A 1 212 ? 4.582 2.032 -3.534 1.00 98.06 212 GLN A CA 1
ATOM 1693 C C . GLN A 1 212 ? 3.915 3.398 -3.313 1.00 98.06 212 GLN A C 1
ATOM 1695 O O . GLN A 1 212 ? 4.170 4.309 -4.106 1.00 98.06 212 GLN A O 1
ATOM 1700 N N . PRO A 1 213 ? 3.042 3.565 -2.299 1.00 97.94 213 PRO A N 1
ATOM 1701 C CA . PRO A 1 213 ? 2.539 4.877 -1.912 1.00 97.94 213 PRO A CA 1
ATOM 1702 C C . PRO A 1 213 ? 3.622 5.680 -1.189 1.00 97.94 213 PRO A C 1
ATOM 1704 O O . PRO A 1 213 ? 4.452 5.120 -0.478 1.00 97.94 213 PRO A O 1
ATOM 1707 N N . TRP A 1 214 ? 3.570 6.996 -1.342 1.00 98.25 214 TRP A N 1
ATOM 1708 C CA . TRP A 1 214 ? 4.430 7.937 -0.634 1.00 98.25 214 TRP A CA 1
ATOM 1709 C C . TRP A 1 214 ? 3.585 9.052 -0.022 1.00 98.25 214 TRP A C 1
ATOM 1711 O O . TRP A 1 214 ? 2.559 9.431 -0.589 1.00 98.25 214 TRP A O 1
ATOM 1721 N N . VAL A 1 215 ? 4.047 9.610 1.089 1.00 98.25 215 VAL A N 1
ATOM 1722 C CA . VAL A 1 215 ? 3.625 10.897 1.638 1.00 98.25 215 VAL A CA 1
ATOM 1723 C C . VAL A 1 215 ? 4.895 11.716 1.823 1.00 98.25 215 VAL A C 1
ATOM 1725 O O . VAL A 1 215 ? 5.679 11.444 2.730 1.00 98.25 215 VAL A O 1
ATOM 1728 N N . ILE A 1 216 ? 5.115 12.674 0.927 1.00 98.19 216 ILE A N 1
ATOM 1729 C CA . ILE A 1 216 ? 6.265 13.571 1.003 1.00 98.19 216 ILE A CA 1
ATOM 1730 C C . ILE A 1 216 ? 5.945 14.664 2.017 1.00 98.19 216 ILE A C 1
ATOM 1732 O O . ILE A 1 216 ? 4.925 15.343 1.892 1.00 98.19 216 ILE A O 1
ATOM 1736 N N . ILE A 1 217 ? 6.788 14.802 3.028 1.00 96.12 217 ILE A N 1
ATOM 1737 C CA . ILE A 1 217 ? 6.673 15.829 4.065 1.00 96.12 217 ILE A CA 1
ATOM 1738 C C . ILE A 1 217 ? 7.867 16.782 3.988 1.00 96.12 217 ILE A C 1
ATOM 1740 O O . ILE A 1 217 ? 8.896 16.424 3.415 1.00 96.12 217 ILE A O 1
ATOM 1744 N N . ASP A 1 218 ? 7.691 17.981 4.537 1.00 87.31 218 ASP A N 1
ATOM 1745 C CA . ASP A 1 218 ? 8.766 18.967 4.704 1.00 87.31 218 ASP A CA 1
ATOM 1746 C C . ASP A 1 218 ? 9.806 18.524 5.749 1.00 87.31 218 ASP A C 1
ATOM 1748 O O . ASP A 1 218 ? 9.422 17.827 6.723 1.00 87.31 218 ASP A O 1
#

Organism: NCBI:txid412755

InterPro domains:
  IPR002509 NodB homology domain [PF01522] (2-83)
  IPR002509 NodB homology domain [PS51677] (1-155)
  IPR011330 Glycoside hydrolase/deacetylase, beta/alpha-barrel [SSF88713] (2-87)

Radius of gyration: 18.65 Å; chains: 1; bounding box: 50×36×46 Å

pLDDT: mean 96.08, std 4.49, range [69.44, 98.81]

Foldseek 3Di:
DLVVVLVVVVVVDDDAAAWQVLDQLADDDVPQDLVNSLVVSLCRRVVRQVVCCVRRVDRQQEYEYRQQDDKPSRLVSSVVVVHFYEGDAAADDDPQDSRSYHYDQDCDDVNVPVVNVVQSVLEDAFAWPDKDWDIQEDQDWVTKIKTFGPDDFFDPVQKWKAKPPQGTWDWDAPDPGMIITHGPGTDDAAKMKIKIWTDGNPDPSYIHIDMRIHHHDD

Sequence (218 aa):
GWDKLRELAKKGALISNHSAQHDYLHRKLANETKQQWQARIKQDILSAQQRIKEEIGHDYKYLAYPYGEFNNQLQDLVKELGFIGIGQHSGAVNKDSDFSRLPRFPASGFYSKLDTLVTKLNSRAFAIQALNYVDSVTNENPPQISIKFNMGDFHKSQLACYVSGIGQAKLDWSAADTVMINSPKPLALGRSRFNCTAPSISHKDSYYWFSQPWVIID

Secondary structure (DSSP, 8-state):
-HHHHHHHHHTTPPP-B--SS---TTPPPTT--HHHHHHHHHHHHHHHHHHHHHHHS----EEEPGGG---HHHHHHHHHTTPEEE-SS-----TTS-TTSB-----SGGG--HHHHHHHHT-EE--EEEEE-S-SEES-SSPPEEEEE---SB-GGG-EEEETTTEEPEEEESSSSEEEEE-SSPPPSEEEEEEEEEEBSSSTT-EEEEEEEEEE--